Protein AF-A0A428S0C6-F1 (afdb_monomer_lite)

pLDDT: mean 71.19, std 22.24, range [31.48, 96.88]

Sequence (238 aa):
MAQKDDLAMIRAISPEHAHAILIYLCDNSRILKKARAYVPRLAIQAPGAVDARKRKAALPLAICVQCGDCFVEEEDRILLDCCYHSGELEMDWDGDFWADHDENCHGPIDTEENREDYPEGFFWTCCDKPGDTLGCREGKHQADRTKSKKGSFLDDFSYAEKDSSDEEADECHKVVPAAVSRHLAPTKKTSDASSSGKQIFGGASTSVENSPPVHGSTTDAPTKLRVGSSLQKPVILE

Radius of gyration: 34.32 Å; chains: 1; bounding box: 111×91×69 Å

Secondary structure (DSSP, 8-state):
-HHHHHHHHHHTS-HHHHHHHHHHHTTSHHHHHHHHHHHHHHHHHSS-SS-TTS------EEE-TTT--EEETTTTTS---EEE--S-EEE-SSSGGGTT--HHHH--SS-HHHHHH-GGGEEETTTTEETTSPPSEEE-----GGG--TT-GGGS----------------------------------------------------------------------------PPPP--

Organism: NCBI:txid2604345

Structure (mmCIF, N/CA/C/O backbone):
data_AF-A0A428S0C6-F1
#
_entry.id   AF-A0A428S0C6-F1
#
loop_
_atom_site.group_PDB
_atom_site.id
_atom_site.type_symbol
_atom_site.label_atom_id
_atom_site.label_alt_id
_atom_site.label_comp_id
_atom_site.label_asym_id
_atom_site.label_entity_id
_atom_site.label_seq_id
_atom_site.pdbx_PDB_ins_code
_atom_site.Cartn_x
_atom_site.Cartn_y
_atom_site.Cartn_z
_atom_site.occupancy
_atom_site.B_iso_or_equiv
_atom_site.auth_seq_id
_atom_site.auth_comp_id
_atom_site.auth_asym_id
_atom_site.auth_atom_id
_atom_site.pdbx_PDB_model_num
ATOM 1 N N . MET A 1 1 ? -18.293 11.949 -5.727 1.00 55.88 1 MET A N 1
ATOM 2 C CA . MET A 1 1 ? -19.271 11.710 -4.640 1.00 55.88 1 MET A CA 1
ATOM 3 C C . MET A 1 1 ? -19.479 10.215 -4.407 1.00 55.88 1 MET A C 1
ATOM 5 O O . MET A 1 1 ? -19.283 9.809 -3.274 1.00 55.88 1 MET A O 1
ATOM 9 N N . ALA A 1 2 ? -19.672 9.399 -5.456 1.00 63.53 2 ALA A N 1
ATOM 10 C CA . ALA A 1 2 ? -19.837 7.936 -5.365 1.00 63.53 2 ALA A CA 1
ATOM 11 C C . ALA A 1 2 ? -18.851 7.202 -4.423 1.00 63.53 2 ALA A C 1
ATOM 13 O O . ALA A 1 2 ? -19.284 6.537 -3.494 1.00 63.53 2 ALA A O 1
ATOM 14 N N . GLN A 1 3 ? -17.533 7.417 -4.556 1.00 63.78 3 GLN A N 1
ATOM 15 C CA . GLN A 1 3 ? -16.538 6.712 -3.723 1.00 63.78 3 GLN A CA 1
ATOM 16 C C . GLN A 1 3 ? -16.681 6.946 -2.206 1.00 63.78 3 GLN A C 1
ATOM 18 O O . GLN A 1 3 ? -16.304 6.090 -1.407 1.00 63.78 3 GLN A O 1
ATOM 23 N N . LYS A 1 4 ? -17.190 8.112 -1.783 1.00 71.81 4 LYS A N 1
ATOM 24 C CA . LYS A 1 4 ? -17.392 8.411 -0.356 1.00 71.81 4 LYS A CA 1
ATOM 25 C C . LYS A 1 4 ? -18.584 7.630 0.196 1.00 71.81 4 LYS A C 1
ATOM 27 O O . LYS A 1 4 ? -18.524 7.155 1.329 1.00 71.81 4 LYS A O 1
ATOM 32 N N . ASP A 1 5 ? -19.621 7.491 -0.620 1.00 80.62 5 ASP A N 1
ATOM 33 C CA . ASP A 1 5 ? -20.841 6.770 -0.276 1.00 80.62 5 ASP A CA 1
ATOM 34 C C . ASP A 1 5 ? -20.571 5.255 -0.241 1.00 80.62 5 ASP A C 1
ATOM 36 O O . ASP A 1 5 ? -20.991 4.580 0.699 1.00 80.62 5 ASP A O 1
ATOM 40 N N . ASP A 1 6 ? -19.740 4.744 -1.156 1.00 86.88 6 ASP A N 1
ATOM 41 C CA . ASP A 1 6 ? -19.293 3.343 -1.167 1.00 86.88 6 ASP A CA 1
ATOM 42 C C . ASP A 1 6 ? -18.518 2.961 0.105 1.00 86.88 6 ASP A C 1
ATOM 44 O O . ASP A 1 6 ? -18.791 1.939 0.739 1.00 86.88 6 ASP A O 1
ATOM 48 N N . LEU A 1 7 ? -17.581 3.810 0.543 1.00 82.88 7 LEU A N 1
ATOM 49 C CA . LEU A 1 7 ? -16.826 3.578 1.781 1.00 82.88 7 LEU A CA 1
ATOM 50 C C . LEU A 1 7 ? -17.708 3.657 3.031 1.00 82.88 7 LEU A C 1
ATOM 52 O O . LEU A 1 7 ? -17.468 2.932 4.000 1.00 82.88 7 LEU A O 1
ATOM 56 N N . ALA A 1 8 ? -18.721 4.527 3.029 1.00 86.38 8 ALA A N 1
ATOM 57 C CA . ALA A 1 8 ? -19.686 4.604 4.120 1.00 86.38 8 ALA A CA 1
ATOM 58 C C . ALA A 1 8 ? -20.523 3.320 4.212 1.00 86.38 8 ALA A C 1
ATOM 60 O O . ALA A 1 8 ? -20.725 2.814 5.317 1.00 86.38 8 ALA A O 1
ATOM 61 N N . MET A 1 9 ? -20.930 2.756 3.068 1.00 89.69 9 MET A N 1
ATOM 62 C CA . MET A 1 9 ? -21.606 1.458 3.023 1.00 89.69 9 MET A CA 1
ATOM 63 C C . MET A 1 9 ? -20.719 0.349 3.592 1.00 89.69 9 MET A C 1
ATOM 65 O O . MET A 1 9 ? -21.174 -0.374 4.472 1.00 89.69 9 MET A O 1
ATOM 69 N N . ILE A 1 10 ? -19.448 0.259 3.176 1.00 90.00 10 ILE A N 1
ATOM 70 C CA . ILE A 1 10 ? -18.508 -0.765 3.673 1.00 90.00 10 ILE A CA 1
ATOM 71 C C . ILE A 1 10 ? -18.309 -0.666 5.193 1.00 90.00 10 ILE A C 1
ATOM 73 O O . ILE A 1 10 ? -18.310 -1.683 5.883 1.00 90.00 10 ILE A O 1
ATOM 77 N N . ARG A 1 11 ? -18.185 0.551 5.739 1.00 87.31 11 ARG A N 1
ATOM 78 C CA . ARG A 1 11 ? -18.021 0.775 7.189 1.00 87.31 11 ARG A CA 1
ATOM 79 C C . ARG A 1 11 ? -19.246 0.384 8.019 1.00 87.31 11 ARG A C 1
ATOM 81 O O . ARG A 1 11 ? -19.102 0.150 9.214 1.00 87.31 11 ARG A O 1
ATOM 88 N N . ALA A 1 12 ? -20.431 0.341 7.413 1.00 91.62 12 ALA A N 1
ATOM 89 C CA . ALA A 1 12 ? -21.674 -0.028 8.088 1.00 91.62 12 ALA A CA 1
ATOM 90 C C . ALA A 1 12 ? -21.933 -1.548 8.107 1.00 91.62 12 ALA A C 1
ATOM 92 O O . ALA A 1 12 ? -22.884 -2.000 8.746 1.00 91.62 12 ALA A O 1
ATOM 93 N N . ILE A 1 13 ? -21.114 -2.340 7.407 1.00 94.00 13 ILE A N 1
ATOM 94 C CA . ILE A 1 13 ? -21.251 -3.797 7.336 1.00 94.00 13 ILE A CA 1
ATOM 95 C C . ILE A 1 13 ? -20.890 -4.424 8.693 1.00 94.00 13 ILE A C 1
ATOM 97 O O . ILE A 1 13 ? -19.958 -3.989 9.368 1.00 94.00 13 ILE A O 1
ATOM 101 N N . SER A 1 14 ? -21.620 -5.470 9.101 1.00 94.25 14 SER A N 1
ATOM 102 C CA . SER A 1 14 ? -21.294 -6.206 10.328 1.00 94.25 14 SER A CA 1
ATOM 103 C C . SER A 1 14 ? -19.948 -6.942 10.205 1.00 94.25 14 SER A C 1
ATOM 105 O O . SER A 1 14 ? -19.557 -7.321 9.097 1.00 94.25 14 SER A O 1
ATOM 107 N N . PRO A 1 15 ? -19.236 -7.211 11.313 1.00 90.94 15 PRO A N 1
ATOM 108 C CA . PRO A 1 15 ? -17.955 -7.919 11.269 1.00 90.94 15 PRO A CA 1
ATOM 109 C C . PRO A 1 15 ? -18.024 -9.287 10.574 1.00 90.94 15 PRO A C 1
ATOM 111 O O . PRO A 1 15 ? -17.099 -9.661 9.856 1.00 90.94 15 PRO A O 1
ATOM 114 N N . GLU A 1 16 ? -19.128 -10.020 10.734 1.00 94.00 16 GLU A N 1
ATOM 115 C CA . GLU A 1 16 ? -19.337 -11.336 10.118 1.00 94.00 16 GLU A CA 1
ATOM 116 C C . GLU A 1 16 ? -19.441 -11.228 8.595 1.00 94.00 16 GLU A C 1
ATOM 118 O O . GLU A 1 16 ? -18.805 -11.991 7.866 1.00 94.00 16 GLU A O 1
ATOM 123 N N . HIS A 1 17 ? -20.210 -10.251 8.108 1.00 95.94 17 HIS A N 1
ATOM 124 C CA . HIS A 1 17 ? -20.330 -9.979 6.681 1.00 95.94 17 HIS A CA 1
ATOM 125 C C . HIS A 1 17 ? -19.012 -9.449 6.100 1.00 95.94 17 HIS A C 1
ATOM 127 O O . HIS A 1 17 ? -18.607 -9.886 5.026 1.00 95.94 17 HIS A O 1
ATOM 133 N N . ALA A 1 18 ? -18.304 -8.569 6.816 1.00 93.94 18 ALA A N 1
ATOM 134 C CA . ALA A 1 18 ? -16.995 -8.071 6.397 1.00 93.94 18 ALA A CA 1
ATOM 135 C C . ALA A 1 18 ? -15.969 -9.211 6.278 1.00 93.94 18 ALA A C 1
ATOM 137 O O . ALA A 1 18 ? -15.224 -9.271 5.301 1.00 93.94 18 ALA A O 1
ATOM 138 N N . HIS A 1 19 ? -15.974 -10.156 7.222 1.00 93.00 19 HIS A N 1
ATOM 139 C CA . HIS A 1 19 ? -15.123 -11.344 7.180 1.00 93.00 19 HIS A CA 1
ATOM 140 C C . HIS A 1 19 ? -15.470 -12.268 6.003 1.00 93.00 19 HIS A C 1
ATOM 142 O O . HIS A 1 19 ? -14.571 -12.724 5.298 1.00 93.00 19 HIS A O 1
ATOM 148 N N . ALA A 1 20 ? -16.759 -12.508 5.741 1.00 96.12 20 ALA A N 1
ATOM 149 C CA . ALA A 1 20 ? -17.194 -13.302 4.591 1.00 96.12 20 ALA A CA 1
ATOM 150 C C . ALA A 1 20 ? -16.775 -12.665 3.252 1.00 96.12 20 ALA A C 1
ATOM 152 O O . ALA A 1 20 ? -16.259 -13.357 2.374 1.00 96.12 20 ALA A O 1
ATOM 153 N N . ILE A 1 21 ? -16.939 -11.344 3.116 1.00 95.88 21 ILE A N 1
ATOM 154 C CA . ILE A 1 21 ? -16.494 -10.589 1.936 1.00 95.88 21 ILE A CA 1
ATOM 155 C C . ILE A 1 21 ? -14.971 -10.663 1.796 1.00 95.88 21 ILE A C 1
ATOM 157 O O . ILE A 1 21 ? -14.478 -10.904 0.698 1.00 95.88 21 ILE A O 1
ATOM 161 N N . LEU A 1 22 ? -14.216 -10.499 2.888 1.00 94.94 22 LEU A N 1
ATOM 162 C CA . LEU A 1 22 ? -12.756 -10.590 2.858 1.00 94.94 22 LEU A CA 1
ATOM 163 C C . LEU A 1 22 ? -12.279 -11.965 2.377 1.00 94.94 22 LEU A C 1
ATOM 165 O O . LEU A 1 22 ? -11.371 -12.021 1.551 1.00 94.94 22 LEU A O 1
ATOM 169 N N . ILE A 1 23 ? -12.895 -13.053 2.855 1.00 95.88 23 ILE A N 1
ATOM 170 C CA . ILE A 1 23 ? -12.584 -14.414 2.394 1.00 95.88 23 ILE A CA 1
ATOM 171 C C . ILE A 1 23 ? -12.801 -14.524 0.886 1.00 95.88 23 ILE A C 1
ATOM 173 O O . ILE A 1 23 ? -11.900 -14.974 0.187 1.00 95.88 23 ILE A O 1
ATOM 177 N N . TYR A 1 24 ? -13.949 -14.063 0.386 1.00 96.69 24 TYR A N 1
ATOM 178 C CA . TYR A 1 24 ? -14.243 -14.073 -1.047 1.00 96.69 24 TYR A CA 1
ATOM 179 C C . TYR A 1 24 ? -13.221 -13.256 -1.855 1.00 96.69 24 TYR A C 1
ATOM 181 O O . TYR A 1 24 ? -12.713 -13.711 -2.874 1.00 96.69 24 TYR A O 1
ATOM 189 N N . LEU A 1 25 ? -12.858 -12.058 -1.386 1.00 96.06 25 LEU A N 1
ATOM 190 C CA . LEU A 1 25 ? -11.861 -11.220 -2.059 1.00 96.06 25 LEU A CA 1
ATOM 191 C C . LEU A 1 25 ? -10.460 -11.851 -2.057 1.00 96.06 25 LEU A C 1
ATOM 193 O O . LEU A 1 25 ? -9.672 -11.579 -2.960 1.00 96.06 25 LEU A O 1
ATOM 197 N N . CYS A 1 26 ? -10.147 -12.700 -1.077 1.00 96.88 26 CYS A N 1
ATOM 198 C CA . CYS A 1 26 ? -8.878 -13.419 -1.007 1.00 96.88 26 CYS A CA 1
ATOM 199 C C . CYS A 1 26 ? -8.753 -14.563 -2.028 1.00 96.88 26 CYS A C 1
ATOM 201 O O . CYS A 1 26 ? -7.663 -15.118 -2.152 1.00 96.88 26 CYS A O 1
ATOM 203 N N . ASP A 1 27 ? -9.789 -14.868 -2.817 1.00 95.56 27 ASP A N 1
ATOM 204 C CA . ASP A 1 27 ? -9.626 -15.685 -4.030 1.00 95.56 27 ASP A CA 1
ATOM 205 C C . ASP A 1 27 ? -8.705 -14.985 -5.055 1.00 95.56 27 ASP A C 1
ATOM 207 O O . ASP A 1 27 ? -8.080 -15.632 -5.898 1.00 95.56 27 ASP A O 1
ATOM 211 N N . ASN A 1 28 ? -8.554 -13.658 -4.957 1.00 95.38 28 ASN A N 1
ATOM 212 C CA . ASN A 1 28 ? -7.525 -12.906 -5.666 1.00 95.38 28 ASN A CA 1
ATOM 213 C C . ASN A 1 28 ? -6.171 -13.010 -4.936 1.00 95.38 28 ASN A C 1
ATOM 215 O O . ASN A 1 28 ? -6.029 -12.578 -3.788 1.00 95.38 28 ASN A O 1
ATOM 219 N N . SER A 1 29 ? -5.146 -13.511 -5.632 1.00 92.25 29 SER A N 1
ATOM 220 C CA . SER A 1 29 ? -3.801 -13.736 -5.080 1.00 92.25 29 SER A CA 1
ATOM 221 C C . SER A 1 29 ? -3.146 -12.475 -4.507 1.00 92.25 29 SER A C 1
ATOM 223 O O . SER A 1 29 ? -2.468 -12.555 -3.479 1.00 92.25 29 SER A O 1
ATOM 225 N N . ARG A 1 30 ? -3.373 -11.303 -5.114 1.00 89.19 30 ARG A N 1
ATOM 226 C CA . ARG A 1 30 ? -2.822 -10.023 -4.639 1.00 89.19 30 ARG A CA 1
ATOM 227 C C . ARG A 1 30 ? -3.472 -9.605 -3.328 1.00 89.19 30 ARG A C 1
ATOM 229 O O . ARG A 1 30 ? -2.779 -9.225 -2.383 1.00 89.19 30 ARG A O 1
ATOM 236 N N . ILE A 1 31 ? -4.796 -9.725 -3.243 1.00 93.06 31 ILE A N 1
ATOM 237 C CA . ILE A 1 31 ? -5.534 -9.428 -2.009 1.00 93.06 31 ILE A CA 1
ATOM 238 C C . ILE A 1 31 ? -5.124 -10.409 -0.909 1.00 93.06 31 ILE A C 1
ATOM 240 O O . ILE A 1 31 ? -4.860 -9.978 0.212 1.00 93.06 31 ILE A O 1
ATOM 244 N N . LEU A 1 32 ? -4.970 -11.696 -1.231 1.00 94.25 32 LEU A N 1
ATOM 245 C CA . LEU A 1 32 ? -4.490 -12.709 -0.291 1.00 94.25 32 LEU A CA 1
ATOM 246 C C . LEU A 1 32 ? -3.078 -12.405 0.229 1.00 94.25 32 LEU A C 1
ATOM 248 O O . LEU A 1 32 ? -2.849 -12.472 1.438 1.00 94.25 32 LEU A O 1
ATOM 252 N N . LYS A 1 33 ? -2.133 -12.051 -0.656 1.00 92.38 33 LYS A N 1
ATOM 253 C CA . LYS A 1 33 ? -0.756 -11.673 -0.284 1.00 92.38 33 LYS A CA 1
ATOM 254 C C . LYS A 1 33 ? -0.771 -10.484 0.682 1.00 92.38 33 LYS A C 1
ATOM 256 O O . LYS A 1 33 ? -0.146 -10.559 1.742 1.00 92.38 33 LYS A O 1
ATOM 261 N N . LYS A 1 34 ? -1.558 -9.444 0.374 1.00 90.62 34 LYS A N 1
ATOM 262 C CA . LYS A 1 34 ? -1.744 -8.269 1.244 1.00 90.62 34 LYS A CA 1
ATOM 263 C C . LYS A 1 34 ? -2.372 -8.648 2.588 1.00 90.62 34 LYS A C 1
ATOM 265 O O . LYS A 1 34 ? -1.807 -8.336 3.632 1.00 90.62 34 LYS A O 1
ATOM 270 N N . ALA A 1 35 ? -3.493 -9.369 2.589 1.00 92.38 35 ALA A N 1
ATOM 271 C CA . ALA A 1 35 ? -4.176 -9.791 3.811 1.00 92.38 35 ALA A CA 1
ATOM 272 C C . ALA A 1 35 ? -3.254 -10.620 4.719 1.00 92.38 35 ALA A C 1
ATOM 274 O O . ALA A 1 35 ? -3.140 -10.340 5.914 1.00 92.38 35 ALA A O 1
ATOM 275 N N . ARG A 1 36 ? -2.518 -11.583 4.147 1.00 92.75 36 ARG A N 1
ATOM 276 C CA . ARG A 1 36 ? -1.547 -12.413 4.872 1.00 92.75 36 ARG A CA 1
ATOM 277 C C . ARG A 1 36 ? -0.435 -11.586 5.517 1.00 92.75 36 ARG A C 1
ATOM 279 O O . ARG A 1 36 ? -0.033 -11.912 6.631 1.00 92.75 36 ARG A O 1
ATOM 286 N N . ALA A 1 37 ? 0.046 -10.536 4.851 1.00 89.69 37 ALA A N 1
ATOM 287 C CA . ALA A 1 37 ? 1.061 -9.644 5.409 1.00 89.69 37 ALA A CA 1
ATOM 288 C C . ALA A 1 37 ? 0.547 -8.867 6.635 1.00 89.69 37 ALA A C 1
ATOM 290 O O . ALA A 1 37 ? 1.318 -8.596 7.554 1.00 89.69 37 ALA A O 1
ATOM 291 N N . TYR A 1 38 ? -0.752 -8.555 6.692 1.00 89.50 38 TYR A N 1
ATOM 292 C CA . TYR A 1 38 ? -1.359 -7.802 7.794 1.00 89.50 38 TYR A CA 1
ATOM 293 C C . TYR A 1 38 ? -1.703 -8.639 9.031 1.00 89.50 38 TYR A C 1
ATOM 295 O O . TYR A 1 38 ? -1.596 -8.129 10.147 1.00 89.50 38 TYR A O 1
ATOM 303 N N . VAL A 1 39 ? -2.063 -9.918 8.872 1.00 88.38 39 VAL A N 1
ATOM 304 C CA . VAL A 1 39 ? -2.432 -10.809 9.994 1.00 88.38 39 VAL A CA 1
ATOM 305 C C . VAL A 1 39 ? -1.421 -10.793 11.157 1.00 88.38 39 VAL A C 1
ATOM 307 O O . VAL A 1 39 ? -1.840 -10.530 12.287 1.00 88.38 39 VAL A O 1
ATOM 310 N N . PRO A 1 40 ? -0.107 -11.030 10.951 1.00 85.56 40 PRO A N 1
ATOM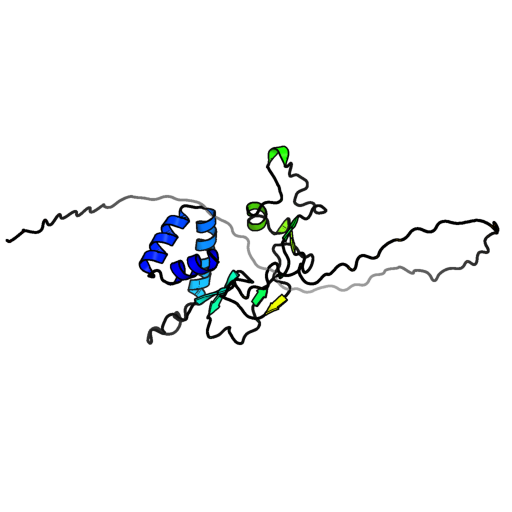 311 C CA . PRO A 1 40 ? 0.847 -11.028 12.061 1.00 85.56 40 PRO A CA 1
ATOM 312 C C . PRO A 1 40 ? 1.043 -9.632 12.666 1.00 85.56 40 PRO A C 1
ATOM 314 O O . PRO A 1 40 ? 1.230 -9.510 13.874 1.00 85.56 40 PRO A O 1
ATOM 317 N N . ARG A 1 41 ? 0.961 -8.572 11.853 1.00 82.56 41 ARG A N 1
ATOM 318 C CA . ARG A 1 41 ? 1.165 -7.181 12.291 1.00 82.56 41 ARG A CA 1
ATOM 319 C C . ARG A 1 41 ? 0.064 -6.738 13.251 1.00 82.56 41 ARG A C 1
ATOM 321 O O . ARG A 1 41 ? 0.351 -6.156 14.292 1.00 82.56 41 ARG A O 1
ATOM 328 N N . LEU A 1 42 ? -1.178 -7.101 12.938 1.00 80.31 42 LEU A N 1
ATOM 329 C CA . LEU A 1 42 ? -2.334 -6.850 13.798 1.00 80.31 42 LEU A CA 1
ATOM 330 C C . LEU A 1 42 ? -2.305 -7.706 15.071 1.00 80.31 42 LEU A C 1
ATOM 332 O O . LEU A 1 42 ? -2.695 -7.232 16.136 1.00 80.31 42 LEU A O 1
ATOM 336 N N . ALA A 1 43 ? -1.812 -8.947 14.992 1.00 75.62 43 ALA A N 1
ATOM 337 C CA . ALA A 1 43 ? -1.696 -9.823 16.159 1.00 75.62 43 ALA A CA 1
ATOM 338 C C . ALA A 1 43 ? -0.695 -9.297 17.205 1.00 75.62 43 ALA A C 1
ATOM 340 O O . ALA A 1 43 ? -0.937 -9.442 18.401 1.00 75.62 43 ALA A O 1
ATOM 341 N N . ILE A 1 44 ? 0.401 -8.666 16.766 1.00 66.56 44 ILE A N 1
ATOM 342 C CA . ILE A 1 44 ? 1.422 -8.080 17.654 1.00 66.56 44 ILE A CA 1
ATOM 343 C C . ILE A 1 44 ? 0.872 -6.873 18.428 1.00 66.56 44 ILE A C 1
ATOM 345 O O . ILE A 1 44 ? 1.228 -6.672 19.586 1.00 66.56 44 ILE A O 1
ATOM 349 N N . GLN A 1 45 ? -0.009 -6.087 17.809 1.00 62.94 45 GLN A N 1
ATOM 350 C CA . GLN A 1 45 ? -0.547 -4.855 18.394 1.00 62.94 45 GLN A CA 1
ATOM 351 C C . GLN A 1 45 ? -1.828 -5.065 19.216 1.00 62.94 45 GLN A C 1
ATOM 353 O O . GLN A 1 45 ? -2.337 -4.127 19.827 1.00 62.94 45 GLN A O 1
ATOM 358 N N . ALA A 1 46 ? -2.356 -6.291 19.276 1.00 58.47 46 ALA A N 1
ATOM 359 C CA . ALA A 1 46 ? -3.483 -6.606 20.140 1.00 58.47 46 ALA A CA 1
ATOM 360 C C . ALA A 1 46 ? -3.041 -6.579 21.624 1.00 58.47 46 ALA A C 1
ATOM 362 O O . ALA A 1 46 ? -2.184 -7.371 22.032 1.00 58.47 46 ALA A O 1
ATOM 363 N N . PRO A 1 47 ? -3.628 -5.723 22.480 1.00 51.62 47 PRO A N 1
ATOM 364 C CA . PRO A 1 47 ? -3.283 -5.676 23.898 1.00 51.62 47 PRO A CA 1
ATOM 365 C C . PRO A 1 47 ? -3.786 -6.943 24.603 1.00 51.62 47 PRO A C 1
ATOM 367 O O . PRO A 1 47 ? -4.955 -7.025 24.984 1.00 51.62 47 PRO A O 1
ATOM 370 N N . GLY A 1 48 ? -2.926 -7.950 24.798 1.00 49.78 48 GLY A N 1
ATOM 371 C CA . GLY A 1 48 ? -3.414 -9.177 25.438 1.00 49.78 48 GLY A CA 1
ATOM 372 C C . GLY A 1 48 ? -2.483 -10.356 25.702 1.00 49.78 48 GLY A C 1
ATOM 373 O O . GLY A 1 48 ? -3.004 -11.382 26.124 1.00 49.78 48 GLY A O 1
ATOM 374 N N . ALA A 1 49 ? -1.162 -10.270 25.525 1.00 46.47 49 ALA A N 1
ATOM 375 C CA . ALA A 1 49 ? -0.293 -11.418 25.833 1.00 46.47 49 ALA A CA 1
ATOM 376 C C . ALA A 1 49 ? 0.280 -11.440 27.268 1.00 46.47 49 ALA A C 1
ATOM 378 O O . ALA A 1 49 ? 0.782 -12.480 27.685 1.00 46.47 49 ALA A O 1
ATOM 379 N N . VAL A 1 50 ? 0.202 -10.343 28.040 1.00 48.84 50 VAL A N 1
ATOM 380 C CA . VAL A 1 50 ? 0.893 -10.256 29.349 1.00 48.84 50 VAL A CA 1
ATOM 381 C C . VAL A 1 50 ? 0.010 -10.326 30.598 1.00 48.84 50 VAL A C 1
ATOM 383 O O . VAL A 1 50 ? 0.554 -10.581 31.659 1.00 48.84 50 VAL A O 1
ATOM 386 N N . ASP A 1 51 ? -1.324 -10.215 30.521 1.00 48.22 51 ASP A N 1
ATOM 387 C CA . ASP A 1 51 ? -2.180 -10.346 31.718 1.00 48.22 51 ASP A CA 1
ATOM 388 C C . ASP A 1 51 ? -3.574 -10.918 31.414 1.00 48.22 51 ASP A C 1
ATOM 390 O O . ASP A 1 51 ? -4.532 -10.213 31.091 1.00 48.22 51 ASP A O 1
ATOM 394 N N . ALA A 1 52 ? -3.720 -12.230 31.603 1.00 47.50 52 ALA A N 1
ATOM 395 C CA . ALA A 1 52 ? -4.932 -13.010 31.331 1.00 47.50 52 ALA A CA 1
ATOM 396 C C . ALA A 1 52 ? -6.127 -12.750 32.286 1.00 47.50 52 ALA A C 1
ATOM 398 O O . ALA A 1 52 ? -7.059 -13.554 32.337 1.00 47.50 52 ALA A O 1
ATOM 399 N N . ARG A 1 53 ? -6.137 -11.665 33.077 1.00 49.47 53 ARG A N 1
ATOM 400 C CA . ARG A 1 53 ? -7.178 -11.420 34.106 1.00 49.47 53 ARG A CA 1
ATOM 401 C C . ARG A 1 53 ? -8.095 -10.230 33.867 1.00 49.47 53 ARG A C 1
ATOM 403 O O . ARG A 1 53 ? -9.063 -10.056 34.604 1.00 49.47 53 ARG A O 1
ATOM 410 N N . LYS A 1 54 ? -7.882 -9.454 32.811 1.00 48.25 54 LYS A N 1
ATOM 411 C CA . LYS A 1 54 ? -8.847 -8.439 32.389 1.00 48.25 54 LYS A CA 1
ATOM 412 C C . LYS A 1 54 ? -8.850 -8.447 30.875 1.00 48.25 54 LYS A C 1
ATOM 414 O O . LYS A 1 54 ? -7.863 -8.049 30.272 1.00 48.25 54 LYS A O 1
ATOM 419 N N . ARG A 1 55 ? -9.933 -8.939 30.264 1.00 52.47 55 ARG A N 1
ATOM 420 C CA . ARG A 1 55 ? -10.176 -8.760 28.828 1.00 52.47 55 ARG A CA 1
ATOM 421 C C . ARG A 1 55 ? -10.233 -7.250 28.589 1.00 52.47 55 ARG A C 1
ATOM 423 O O . ARG A 1 55 ? -11.285 -6.646 28.780 1.00 52.47 55 ARG A O 1
ATOM 430 N N . LYS A 1 56 ? -9.087 -6.621 28.307 1.00 49.22 56 LYS A N 1
ATOM 431 C CA . LYS A 1 56 ? -9.063 -5.277 27.739 1.00 49.22 56 LYS A CA 1
ATOM 432 C C . LYS A 1 56 ? -9.827 -5.408 26.427 1.00 49.22 56 LYS A C 1
ATOM 434 O O . LYS A 1 56 ? -9.621 -6.374 25.693 1.00 49.22 56 LYS A O 1
ATOM 439 N N . ALA A 1 57 ? -10.790 -4.516 26.210 1.00 51.50 57 ALA A N 1
ATOM 440 C CA . ALA A 1 57 ? -11.456 -4.426 24.922 1.00 51.50 57 ALA A CA 1
ATOM 441 C C . ALA A 1 57 ? -10.368 -4.371 23.841 1.00 51.50 57 ALA A C 1
ATOM 443 O O . ALA A 1 57 ? -9.337 -3.732 24.064 1.00 51.50 57 ALA A O 1
ATOM 444 N N . ALA A 1 58 ? -10.563 -5.089 22.733 1.00 60.69 58 ALA A N 1
ATOM 445 C CA . ALA A 1 58 ? -9.672 -4.970 21.589 1.00 60.69 58 ALA A CA 1
ATOM 446 C C . ALA A 1 58 ? -9.560 -3.476 21.263 1.00 60.69 58 ALA A C 1
ATOM 448 O O . ALA A 1 58 ? -10.577 -2.838 20.984 1.00 60.69 58 ALA A O 1
ATOM 449 N N . LEU A 1 59 ? -8.362 -2.906 21.416 1.00 65.31 59 LEU A N 1
ATOM 450 C CA . LEU A 1 59 ? -8.142 -1.509 21.065 1.00 65.31 59 LEU A CA 1
ATOM 451 C C . LEU A 1 59 ? -8.447 -1.342 19.570 1.00 65.31 59 LEU A C 1
ATOM 453 O O . LEU A 1 59 ? -8.234 -2.291 18.805 1.00 65.31 59 LEU A O 1
ATOM 457 N N . PRO A 1 60 ? -8.975 -0.181 19.150 1.00 72.38 60 PRO A N 1
ATOM 458 C CA . PRO A 1 60 ? -9.270 0.079 17.749 1.00 72.38 60 PRO A CA 1
ATOM 459 C C . PRO A 1 60 ? -7.961 0.117 16.948 1.00 72.38 60 PRO A C 1
ATOM 461 O O . PRO A 1 60 ? -7.284 1.142 16.868 1.00 72.38 60 PRO A O 1
ATOM 464 N N . LEU A 1 61 ? -7.596 -1.039 16.393 1.00 84.81 61 LEU A N 1
ATOM 465 C CA . LEU A 1 61 ? -6.484 -1.203 15.467 1.00 84.81 61 LEU A CA 1
ATOM 466 C C . LEU A 1 61 ? -6.895 -0.673 14.095 1.00 84.81 61 LEU A C 1
ATOM 468 O O . LEU A 1 61 ? -7.948 -1.043 13.568 1.00 84.81 61 LEU A O 1
ATOM 472 N N . ALA A 1 62 ? -6.046 0.159 13.507 1.00 87.88 62 ALA A N 1
ATOM 473 C CA . ALA A 1 62 ? -6.227 0.719 12.178 1.00 87.88 62 ALA A CA 1
ATOM 474 C C . ALA A 1 62 ? -4.976 0.497 11.321 1.00 87.88 62 ALA A C 1
ATOM 476 O O . ALA A 1 62 ? -3.886 0.252 11.830 1.00 87.88 62 ALA A O 1
ATOM 477 N N . ILE A 1 63 ? -5.132 0.583 9.999 1.00 90.69 63 ILE A N 1
ATOM 478 C CA . ILE A 1 63 ? -4.017 0.569 9.045 1.00 90.69 63 ILE A CA 1
ATOM 479 C C . ILE A 1 63 ? -3.809 2.000 8.555 1.00 90.69 63 ILE A C 1
ATOM 481 O O . ILE A 1 63 ? -4.751 2.661 8.113 1.00 90.69 63 ILE A O 1
ATOM 485 N N . CYS A 1 64 ? -2.577 2.490 8.645 1.00 91.88 64 CYS A N 1
ATOM 486 C CA . CYS A 1 64 ? -2.211 3.828 8.217 1.00 91.88 64 CYS A CA 1
ATOM 487 C C . CYS A 1 64 ? -2.227 3.928 6.689 1.00 91.88 64 CYS A C 1
ATOM 489 O O . CYS A 1 64 ? -1.520 3.198 6.003 1.00 91.88 64 CYS A O 1
ATOM 491 N N . VAL A 1 65 ? -2.973 4.884 6.141 1.00 92.12 65 VAL A N 1
ATOM 492 C CA . VAL A 1 65 ? -3.080 5.119 4.690 1.00 92.12 65 VAL A CA 1
ATOM 493 C C . VAL A 1 65 ? -1.823 5.745 4.075 1.00 92.12 65 VAL A C 1
ATOM 495 O O . VAL A 1 65 ? -1.735 5.845 2.855 1.00 92.12 65 VAL A O 1
ATOM 498 N N . GLN A 1 66 ? -0.877 6.201 4.904 1.00 92.12 66 GLN A N 1
ATOM 499 C CA . GLN A 1 66 ? 0.368 6.834 4.457 1.00 92.12 66 GLN A CA 1
ATOM 500 C C . GLN A 1 66 ? 1.502 5.808 4.343 1.00 92.12 66 GLN A C 1
ATOM 502 O O . GLN A 1 66 ? 2.033 5.608 3.253 1.00 92.12 66 GLN A O 1
ATOM 507 N N . CYS A 1 67 ? 1.841 5.134 5.448 1.00 91.19 67 CYS A N 1
ATOM 508 C CA . CYS A 1 67 ? 2.928 4.149 5.493 1.00 91.19 67 CYS A CA 1
ATOM 509 C C . CYS A 1 67 ? 2.468 2.697 5.295 1.00 91.19 67 CYS A C 1
ATOM 511 O O . CYS A 1 67 ? 3.286 1.831 5.019 1.00 91.19 67 CYS A O 1
ATOM 513 N N . GLY A 1 68 ? 1.168 2.407 5.417 1.00 90.00 68 GLY A N 1
ATOM 514 C CA . GLY A 1 68 ? 0.648 1.043 5.324 1.00 90.00 68 GLY A CA 1
ATOM 515 C C . GLY A 1 68 ? 0.832 0.211 6.594 1.00 90.00 68 GLY A C 1
ATOM 516 O O . GLY A 1 68 ? 0.494 -0.969 6.575 1.00 90.00 68 GLY A O 1
ATOM 517 N N . ASP A 1 69 ? 1.330 0.786 7.689 1.00 89.62 69 ASP A N 1
ATOM 518 C CA . ASP A 1 69 ? 1.545 0.072 8.951 1.00 89.62 69 ASP A CA 1
ATOM 519 C C . ASP A 1 69 ? 0.285 0.028 9.814 1.00 89.62 69 ASP A C 1
ATOM 521 O O . ASP A 1 69 ? -0.577 0.903 9.734 1.00 89.62 69 ASP A O 1
ATOM 525 N N . CYS A 1 70 ? 0.169 -1.010 10.641 1.00 89.19 70 CYS A N 1
ATOM 526 C CA . CYS A 1 70 ? -0.882 -1.090 11.652 1.00 89.19 70 CYS A CA 1
ATOM 527 C C . CYS A 1 70 ? -0.543 -0.158 12.818 1.00 89.19 70 CYS A C 1
ATOM 529 O O . CYS A 1 70 ? 0.635 0.019 13.124 1.00 89.19 70 CYS A O 1
ATOM 531 N N . PHE A 1 71 ? -1.551 0.427 13.454 1.00 88.12 71 PHE A N 1
ATOM 532 C CA . PHE A 1 71 ? -1.380 1.316 14.598 1.00 88.12 71 PHE A CA 1
ATOM 533 C C . PHE A 1 71 ? -2.643 1.310 15.472 1.00 88.12 71 PHE A C 1
ATOM 535 O O . PHE A 1 71 ? -3.725 0.917 15.016 1.00 88.12 71 PHE A O 1
ATOM 542 N N . VAL A 1 72 ? -2.522 1.734 16.728 1.00 85.06 72 VAL A N 1
ATOM 543 C CA . VAL A 1 72 ? -3.652 1.859 17.656 1.00 85.06 72 VAL A CA 1
ATOM 544 C C . VAL A 1 72 ? -4.129 3.305 17.650 1.00 85.06 72 VAL A C 1
ATOM 546 O O . VAL A 1 72 ? -3.405 4.217 18.048 1.00 85.06 72 VAL A O 1
ATOM 549 N N . GLU A 1 73 ? -5.382 3.535 17.245 1.00 80.31 73 GLU A N 1
ATOM 550 C CA . GLU A 1 73 ? -5.878 4.901 17.043 1.00 80.31 73 GLU A CA 1
ATOM 551 C C . GLU A 1 73 ? -5.794 5.796 18.283 1.00 80.31 73 GLU A C 1
ATOM 553 O O . GLU A 1 73 ? -5.708 7.009 18.134 1.00 80.31 73 GLU A O 1
ATOM 558 N N . GLU A 1 74 ? -5.886 5.252 19.493 1.00 74.88 74 GLU A N 1
ATOM 559 C CA . GLU A 1 74 ? -5.888 6.061 20.717 1.00 74.88 74 GLU A CA 1
ATOM 560 C C . GLU A 1 74 ? -4.477 6.425 21.195 1.00 74.88 74 GLU A C 1
ATOM 562 O O . GLU A 1 74 ? -4.265 7.554 21.639 1.00 74.88 74 GLU A O 1
ATOM 567 N N . GLU A 1 75 ? -3.518 5.504 21.074 1.00 70.75 75 GLU A N 1
ATOM 568 C CA . GLU A 1 75 ? -2.146 5.668 21.575 1.00 70.75 75 GLU A CA 1
ATOM 569 C C . GLU A 1 75 ? -1.298 6.507 20.601 1.00 70.75 75 GLU A C 1
ATOM 571 O O . GLU A 1 75 ? -0.611 7.447 21.013 1.00 70.75 75 GLU A O 1
ATOM 576 N N . ASP A 1 76 ? -1.461 6.284 19.295 1.00 69.69 76 ASP A N 1
ATOM 577 C CA . ASP A 1 76 ? -0.574 6.861 18.272 1.00 69.69 76 ASP A CA 1
ATOM 578 C C . ASP A 1 76 ? -1.047 8.235 17.759 1.00 69.69 76 ASP A C 1
ATOM 580 O O . ASP A 1 76 ? -0.418 8.866 16.910 1.00 69.69 76 ASP A O 1
ATOM 584 N N . ARG A 1 77 ? -2.137 8.787 18.314 1.00 67.00 77 ARG A N 1
ATOM 585 C CA . ARG A 1 77 ? -2.605 10.161 18.007 1.00 67.00 77 ARG A CA 1
ATOM 586 C C . ARG A 1 77 ? -1.590 11.243 18.375 1.00 67.00 77 ARG A C 1
ATOM 588 O O . ARG A 1 77 ? -1.680 12.378 17.880 1.00 67.00 77 ARG A O 1
ATOM 595 N N . ILE A 1 78 ? -0.679 10.932 19.291 1.00 67.00 78 ILE A N 1
ATOM 596 C CA . ILE A 1 78 ? 0.281 11.882 19.857 1.00 67.00 78 ILE A CA 1
ATOM 597 C C . ILE A 1 78 ? 1.675 11.678 19.251 1.00 67.00 78 ILE A C 1
ATOM 599 O O . ILE A 1 78 ? 2.409 12.658 19.118 1.00 67.00 78 ILE A O 1
ATOM 603 N N . LEU A 1 79 ? 2.009 10.455 18.836 1.00 79.00 79 LEU A N 1
ATOM 604 C CA . LEU A 1 79 ? 3.324 10.097 18.315 1.00 79.00 79 LEU A CA 1
ATOM 605 C C . LEU A 1 79 ? 3.507 10.556 16.856 1.00 79.00 79 LEU A C 1
ATOM 607 O O . LEU A 1 79 ? 2.552 10.689 16.091 1.00 79.00 79 LEU A O 1
ATOM 611 N N . LEU A 1 80 ? 4.754 10.883 16.509 1.00 84.00 80 LEU A N 1
ATOM 612 C CA . LEU A 1 80 ? 5.200 11.247 15.158 1.00 84.00 80 LEU A CA 1
ATOM 613 C C . LEU A 1 80 ? 6.065 10.122 14.568 1.00 84.00 80 LEU A C 1
ATOM 615 O O . LEU A 1 80 ? 7.127 10.367 14.011 1.00 84.00 80 LEU A O 1
ATOM 619 N N . ASP A 1 81 ? 5.638 8.883 14.765 1.00 88.56 81 ASP A N 1
ATOM 620 C CA . ASP A 1 81 ? 6.352 7.653 14.415 1.00 88.56 81 ASP A CA 1
ATOM 621 C C . ASP A 1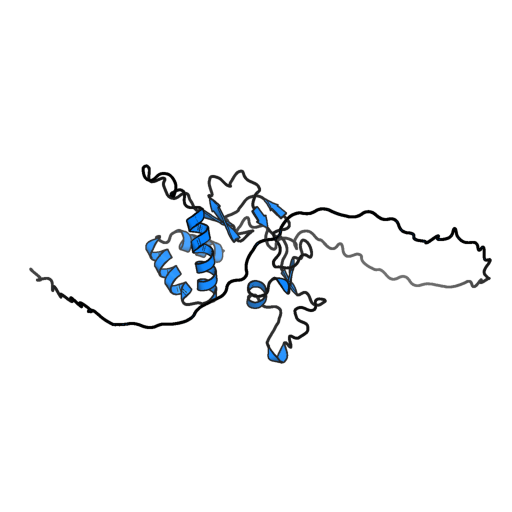 81 ? 6.015 7.115 13.014 1.00 88.56 81 ASP A C 1
ATOM 623 O O . ASP A 1 81 ? 6.651 6.176 12.537 1.00 88.56 81 ASP A O 1
ATOM 627 N N . CYS A 1 82 ? 5.063 7.733 12.308 1.00 92.31 82 CYS A N 1
ATOM 628 C CA . CYS A 1 82 ? 4.745 7.357 10.937 1.00 92.31 82 CYS A CA 1
ATOM 629 C C . CYS A 1 82 ? 5.796 7.916 9.970 1.00 92.31 82 CYS A C 1
ATOM 631 O O . CYS A 1 82 ? 5.797 9.115 9.681 1.00 92.31 82 CYS A O 1
ATOM 633 N N . CYS A 1 83 ? 6.603 7.034 9.381 1.00 94.06 83 CYS A N 1
ATOM 634 C CA . CYS A 1 83 ? 7.506 7.359 8.276 1.00 94.06 83 CYS A CA 1
ATOM 635 C C . CYS A 1 83 ? 6.847 7.033 6.929 1.00 94.06 83 CYS A C 1
ATOM 637 O O . CYS A 1 83 ? 6.506 5.881 6.664 1.00 94.06 83 CYS A O 1
ATOM 639 N N . TYR A 1 84 ? 6.660 8.026 6.059 1.00 94.50 84 TYR A N 1
ATOM 640 C CA . TYR A 1 84 ? 6.007 7.851 4.755 1.00 94.50 84 TYR A CA 1
ATOM 641 C C . TYR A 1 84 ? 6.683 8.662 3.644 1.00 94.50 84 TYR A C 1
ATOM 643 O O . TYR A 1 84 ? 7.389 9.638 3.896 1.00 94.50 84 TYR A O 1
ATOM 651 N N . HIS A 1 85 ? 6.437 8.259 2.399 1.00 94.50 85 HIS A N 1
ATOM 652 C CA . HIS A 1 85 ? 6.800 9.016 1.202 1.00 94.50 85 HIS A CA 1
ATOM 653 C C . HIS A 1 85 ? 5.579 9.794 0.703 1.00 94.50 85 HIS A C 1
ATOM 655 O O . HIS A 1 85 ? 4.476 9.250 0.632 1.00 94.50 85 HIS A O 1
ATOM 661 N N . SER A 1 86 ? 5.751 11.086 0.405 1.00 93.88 86 SER A N 1
ATOM 662 C CA . SER A 1 86 ? 4.679 11.923 -0.167 1.00 93.88 86 SER A CA 1
ATOM 663 C C . SER A 1 86 ? 4.656 11.900 -1.691 1.00 93.88 86 SER A C 1
ATOM 665 O O . SER A 1 86 ? 3.660 12.309 -2.281 1.00 93.88 86 SER A O 1
ATOM 667 N N . GLY A 1 87 ? 5.774 11.511 -2.302 1.00 93.56 87 GLY A N 1
ATOM 668 C CA . GLY A 1 87 ? 5.923 11.405 -3.743 1.00 93.56 87 GLY A CA 1
ATOM 669 C C . GLY A 1 87 ? 5.270 10.146 -4.289 1.00 93.56 87 GLY A C 1
ATOM 670 O O . GLY A 1 87 ? 4.662 9.356 -3.559 1.00 93.56 87 GLY A O 1
ATOM 671 N N . GLU A 1 88 ? 5.427 9.982 -5.587 1.00 92.44 88 GLU A N 1
ATOM 672 C CA . GLU A 1 88 ? 5.039 8.788 -6.322 1.00 92.44 88 GLU A CA 1
ATOM 673 C C . GLU A 1 88 ? 6.288 7.946 -6.570 1.00 92.44 88 GLU A C 1
ATOM 675 O O . GLU A 1 88 ? 7.412 8.436 -6.442 1.00 92.44 88 GLU A O 1
ATOM 680 N N . LEU A 1 89 ? 6.094 6.662 -6.854 1.00 92.94 89 LEU A N 1
ATOM 681 C CA . LEU A 1 89 ? 7.183 5.872 -7.406 1.00 92.94 89 LEU A CA 1
ATOM 682 C C . LEU A 1 89 ? 7.357 6.298 -8.871 1.00 92.94 89 LEU A C 1
ATOM 684 O O . LEU A 1 89 ? 6.369 6.548 -9.560 1.00 92.94 89 LEU A O 1
ATOM 688 N N . GLU A 1 90 ? 8.575 6.322 -9.372 1.00 94.19 90 GLU A N 1
ATOM 689 C CA . GLU A 1 90 ? 8.899 6.483 -10.790 1.00 94.19 90 GLU A CA 1
ATOM 690 C C . GLU A 1 90 ? 9.926 5.428 -11.187 1.00 94.19 90 GLU A C 1
ATOM 692 O O . GLU A 1 90 ? 10.673 4.931 -10.344 1.00 94.19 90 GLU A O 1
ATOM 697 N N . MET A 1 91 ? 9.898 5.010 -12.452 1.00 93.94 91 MET A N 1
ATOM 698 C CA . MET A 1 91 ? 10.807 3.978 -12.944 1.00 93.94 91 MET A CA 1
ATOM 699 C C . MET A 1 91 ? 12.228 4.524 -13.035 1.00 93.94 91 MET A C 1
ATOM 701 O O . MET A 1 91 ? 12.441 5.595 -13.603 1.00 93.94 91 MET A O 1
ATOM 705 N N . ASP A 1 92 ? 13.191 3.753 -12.535 1.00 90.88 92 ASP A N 1
ATOM 706 C CA . ASP A 1 92 ? 14.607 4.045 -12.725 1.00 90.88 92 ASP A CA 1
ATOM 707 C C . ASP A 1 92 ? 15.064 3.607 -14.127 1.00 90.88 92 ASP A C 1
ATOM 709 O O . ASP A 1 92 ? 15.481 2.468 -14.332 1.00 90.88 92 ASP A O 1
ATOM 713 N N . TRP A 1 93 ? 14.934 4.509 -15.107 1.00 86.81 93 TRP A N 1
ATOM 714 C CA . TRP A 1 93 ? 15.375 4.279 -16.492 1.00 86.81 93 TRP A CA 1
ATOM 715 C C . TRP A 1 93 ? 16.897 4.254 -16.650 1.00 86.81 93 TRP A C 1
ATOM 717 O O . TRP A 1 93 ? 17.401 3.697 -17.624 1.00 86.81 93 TRP A O 1
ATOM 727 N N . ASP A 1 94 ? 17.614 4.882 -15.719 1.00 86.88 94 ASP A N 1
ATOM 728 C CA . ASP A 1 94 ? 19.073 4.988 -15.747 1.00 86.88 94 ASP A CA 1
ATOM 729 C C . ASP A 1 94 ? 19.746 3.836 -14.976 1.00 86.88 94 ASP A C 1
ATOM 731 O O . ASP A 1 94 ? 20.953 3.605 -15.114 1.00 86.88 94 ASP A O 1
ATOM 735 N N . GLY A 1 95 ? 18.975 3.115 -14.160 1.00 86.25 95 GLY A N 1
ATOM 736 C CA . GLY A 1 95 ? 19.413 1.976 -13.366 1.00 86.25 95 GLY A CA 1
ATOM 737 C C . GLY A 1 95 ? 19.535 0.670 -14.152 1.00 86.25 95 GLY A C 1
ATOM 738 O O . GLY A 1 95 ? 18.873 0.428 -15.157 1.00 86.25 95 GLY A O 1
ATOM 739 N N . ASP A 1 96 ? 20.367 -0.234 -13.634 1.00 92.56 96 ASP A N 1
ATOM 740 C CA . ASP A 1 96 ? 20.631 -1.547 -14.245 1.00 92.56 96 ASP A CA 1
ATOM 741 C C . ASP A 1 96 ? 19.536 -2.587 -13.933 1.00 92.56 96 ASP A C 1
ATOM 743 O O . ASP A 1 96 ? 19.516 -3.672 -14.504 1.00 92.56 96 ASP A O 1
ATOM 747 N N . PHE A 1 97 ? 18.603 -2.272 -13.024 1.00 94.31 97 PHE A N 1
ATOM 748 C CA . PHE A 1 97 ? 17.592 -3.224 -12.550 1.00 94.31 97 PHE A CA 1
ATOM 749 C C . PHE A 1 97 ? 16.706 -3.760 -13.688 1.00 94.31 97 PHE A C 1
ATOM 751 O O . PHE A 1 97 ? 16.386 -4.947 -13.714 1.00 94.31 97 PHE A O 1
ATOM 758 N N . TRP A 1 98 ? 16.349 -2.897 -14.645 1.00 94.44 98 TRP A N 1
ATOM 759 C CA . TRP A 1 98 ? 15.499 -3.241 -15.789 1.00 94.44 98 TRP A CA 1
ATOM 760 C C . TRP A 1 98 ? 16.273 -3.451 -17.099 1.00 94.44 98 TRP A C 1
ATOM 762 O O . TRP A 1 98 ? 15.645 -3.620 -18.142 1.00 94.44 98 TRP A O 1
ATOM 772 N N . ALA A 1 99 ? 17.611 -3.464 -17.085 1.00 92.81 99 ALA A N 1
ATOM 773 C CA . ALA A 1 99 ? 18.424 -3.495 -18.309 1.00 92.81 99 ALA A CA 1
ATOM 774 C C . ALA A 1 99 ? 18.169 -4.733 -19.196 1.00 92.81 99 ALA A C 1
ATOM 776 O O . ALA A 1 99 ? 18.231 -4.642 -20.422 1.00 92.81 99 ALA A O 1
ATOM 777 N N . ASP A 1 100 ? 17.831 -5.871 -18.582 1.00 92.06 100 ASP A N 1
ATOM 778 C CA . ASP A 1 100 ? 17.501 -7.123 -19.277 1.00 92.06 100 ASP A CA 1
ATOM 779 C C . ASP A 1 100 ? 15.998 -7.261 -19.617 1.00 92.06 100 ASP A C 1
ATOM 781 O O . ASP A 1 100 ? 15.570 -8.270 -20.192 1.00 92.06 100 ASP A O 1
ATOM 785 N N . HIS A 1 101 ? 15.162 -6.278 -19.258 1.00 92.50 101 HIS A N 1
ATOM 786 C CA . HIS A 1 101 ? 13.717 -6.344 -19.469 1.00 92.50 101 HIS A CA 1
ATOM 787 C C . HIS A 1 101 ? 13.318 -5.788 -20.839 1.00 92.50 101 HIS A C 1
ATOM 789 O O . HIS A 1 101 ? 13.298 -4.584 -21.069 1.00 92.50 101 HIS A O 1
ATOM 795 N N . ASP A 1 102 ? 12.925 -6.677 -21.750 1.00 92.81 102 ASP A N 1
ATOM 796 C CA . ASP A 1 102 ? 12.307 -6.298 -23.024 1.00 92.81 102 ASP A CA 1
ATOM 797 C C . ASP A 1 102 ? 10.778 -6.223 -22.893 1.00 92.81 102 ASP A C 1
ATOM 799 O O . ASP A 1 102 ? 10.112 -7.252 -22.748 1.00 92.81 102 ASP A O 1
ATOM 803 N N . GLU A 1 103 ? 10.199 -5.023 -23.005 1.00 93.25 103 GLU A N 1
ATOM 804 C CA . GLU A 1 103 ? 8.746 -4.822 -22.909 1.00 93.25 103 GLU A CA 1
ATOM 805 C C . GLU A 1 103 ? 7.945 -5.541 -24.003 1.00 93.25 103 GLU A C 1
ATOM 807 O O . GLU A 1 103 ? 6.786 -5.906 -23.786 1.00 93.25 103 GLU A O 1
ATOM 812 N N . ASN A 1 104 ? 8.547 -5.806 -25.167 1.00 94.50 104 ASN A N 1
ATOM 813 C CA . ASN A 1 104 ? 7.881 -6.539 -26.242 1.00 94.50 104 ASN A CA 1
ATOM 814 C C . ASN A 1 104 ? 7.766 -8.044 -25.933 1.00 94.50 104 ASN A C 1
ATOM 816 O O . ASN A 1 104 ? 6.893 -8.725 -26.475 1.00 94.50 104 ASN A O 1
ATOM 820 N N . CYS A 1 105 ? 8.625 -8.562 -25.051 1.00 94.94 105 CYS A N 1
ATOM 821 C CA . CYS A 1 105 ? 8.611 -9.958 -24.616 1.00 94.94 105 CYS A CA 1
ATOM 822 C C . CYS A 1 105 ? 7.935 -10.144 -23.251 1.00 94.94 105 CYS A C 1
ATOM 824 O O . CYS A 1 105 ? 7.209 -11.119 -23.050 1.00 94.94 105 CYS A O 1
ATOM 826 N N . HIS A 1 106 ? 8.171 -9.226 -22.316 1.00 90.12 106 HIS A N 1
ATOM 827 C CA . HIS A 1 106 ? 7.788 -9.353 -20.909 1.00 90.12 106 HIS A CA 1
ATOM 828 C C . HIS A 1 106 ? 6.633 -8.426 -20.502 1.00 90.12 106 HIS A C 1
ATOM 830 O O . HIS A 1 106 ? 6.130 -8.532 -19.385 1.00 90.12 106 HIS A O 1
ATOM 836 N N . GLY A 1 107 ? 6.173 -7.558 -21.407 1.00 93.38 107 GLY A N 1
ATOM 837 C CA . GLY A 1 107 ? 5.153 -6.553 -21.121 1.00 93.38 107 GLY A CA 1
ATOM 838 C C . GLY A 1 107 ? 5.725 -5.285 -20.474 1.00 93.38 107 GLY A C 1
ATOM 839 O O . GLY A 1 107 ? 6.925 -5.210 -20.211 1.00 93.38 107 GLY A O 1
ATOM 840 N N . PRO A 1 108 ? 4.876 -4.274 -20.226 1.00 95.00 108 PRO A N 1
ATOM 841 C CA . PRO A 1 108 ? 5.318 -2.973 -19.733 1.00 95.00 108 PRO A CA 1
ATOM 842 C C . PRO A 1 108 ? 6.003 -3.072 -18.365 1.00 95.00 108 PRO A C 1
ATOM 844 O O . PRO A 1 108 ? 5.537 -3.800 -17.483 1.00 95.00 108 PRO A O 1
ATOM 847 N N . ILE A 1 109 ? 7.082 -2.312 -18.174 1.00 93.75 109 ILE A N 1
ATOM 848 C CA . ILE A 1 109 ? 7.793 -2.235 -16.890 1.00 93.75 109 ILE A CA 1
ATOM 849 C C . ILE A 1 109 ? 6.986 -1.396 -15.896 1.00 93.75 109 ILE A C 1
ATOM 851 O O . ILE A 1 109 ? 6.818 -1.796 -14.742 1.00 93.75 109 ILE A O 1
ATOM 855 N N . ASP A 1 110 ? 6.441 -0.259 -16.341 1.00 93.75 110 ASP A N 1
ATOM 856 C CA . ASP A 1 110 ? 5.664 0.636 -15.481 1.00 93.75 110 ASP A CA 1
ATOM 857 C C . ASP A 1 110 ? 4.243 0.102 -15.254 1.00 93.75 110 ASP A C 1
ATOM 859 O O . ASP A 1 110 ? 3.273 0.493 -15.909 1.00 93.75 110 ASP A O 1
ATOM 863 N N . THR A 1 111 ? 4.118 -0.829 -14.313 1.00 92.69 111 THR A N 1
ATOM 864 C CA . THR A 1 111 ? 2.831 -1.355 -13.863 1.00 92.69 111 THR A CA 1
ATOM 865 C C . THR A 1 111 ? 2.728 -1.306 -12.348 1.00 92.69 111 THR A C 1
ATOM 867 O O . THR A 1 111 ? 3.717 -1.432 -11.629 1.00 92.69 111 THR A O 1
ATOM 870 N N . GLU A 1 112 ? 1.501 -1.186 -11.836 1.00 90.50 112 GLU A N 1
ATOM 871 C CA . GLU A 1 112 ? 1.239 -1.270 -10.392 1.00 90.50 112 GLU A CA 1
ATOM 872 C C . GLU A 1 112 ? 1.703 -2.610 -9.798 1.00 90.50 112 GLU A C 1
ATOM 874 O O . GLU A 1 112 ? 2.050 -2.685 -8.627 1.00 90.50 112 GLU A O 1
ATOM 879 N N . GLU A 1 113 ? 1.701 -3.680 -10.597 1.00 89.94 113 GLU A N 1
ATOM 880 C CA . GLU A 1 113 ? 2.196 -4.991 -10.174 1.00 89.94 113 GLU A CA 1
ATOM 881 C C . GLU A 1 113 ? 3.711 -4.965 -9.966 1.00 89.94 113 GLU A C 1
ATOM 883 O O . GLU A 1 113 ? 4.178 -5.297 -8.878 1.00 89.94 113 GLU A O 1
ATOM 888 N N . ASN A 1 114 ? 4.466 -4.455 -10.940 1.00 93.25 114 ASN A N 1
ATOM 889 C CA . ASN A 1 114 ? 5.917 -4.345 -10.818 1.00 93.25 114 ASN A CA 1
ATOM 890 C C . ASN A 1 114 ? 6.332 -3.383 -9.698 1.00 93.25 114 ASN A C 1
ATOM 892 O O . ASN A 1 114 ? 7.281 -3.669 -8.978 1.00 93.25 114 ASN A O 1
ATOM 896 N N . ARG A 1 115 ? 5.595 -2.286 -9.485 1.00 93.25 115 ARG A N 1
ATOM 897 C CA . ARG A 1 115 ? 5.839 -1.344 -8.374 1.00 93.25 115 ARG A CA 1
ATOM 898 C C . ARG A 1 115 ? 5.656 -1.982 -6.994 1.00 93.25 115 ARG A C 1
ATOM 900 O O . ARG A 1 115 ? 6.308 -1.568 -6.039 1.00 93.25 115 ARG A O 1
ATOM 907 N N . GLU A 1 116 ? 4.754 -2.957 -6.871 1.00 90.62 116 GLU A N 1
ATOM 908 C CA . GLU A 1 116 ? 4.519 -3.698 -5.625 1.00 90.62 116 GLU A CA 1
ATOM 909 C C . GLU A 1 116 ? 5.509 -4.852 -5.424 1.00 90.62 116 GLU A C 1
ATOM 911 O O . GLU A 1 116 ? 5.907 -5.116 -4.287 1.00 90.62 116 GLU A O 1
ATOM 916 N N . ASP A 1 117 ? 5.866 -5.558 -6.498 1.00 92.06 117 ASP A N 1
ATOM 917 C CA . ASP A 1 117 ? 6.684 -6.773 -6.431 1.00 92.06 117 ASP A CA 1
ATOM 918 C C . ASP A 1 117 ? 8.192 -6.509 -6.542 1.00 92.06 117 ASP A C 1
ATOM 920 O O . ASP A 1 117 ? 8.967 -7.275 -5.966 1.00 92.06 117 ASP A O 1
ATOM 924 N N . TYR A 1 118 ? 8.587 -5.420 -7.206 1.00 94.25 118 TYR A N 1
ATOM 925 C CA . TYR A 1 118 ? 9.975 -5.009 -7.447 1.00 94.25 118 TYR A CA 1
ATOM 926 C C . TYR A 1 118 ? 10.198 -3.523 -7.116 1.00 94.25 118 TYR A C 1
ATOM 928 O O . TYR A 1 118 ? 10.626 -2.751 -7.981 1.00 94.25 118 TYR A O 1
ATOM 936 N N . PRO A 1 119 ? 9.877 -3.070 -5.889 1.00 94.31 119 PRO A N 1
ATOM 937 C CA . PRO A 1 119 ? 9.972 -1.658 -5.519 1.00 94.31 119 PRO A CA 1
ATOM 938 C C . PRO A 1 119 ? 11.390 -1.078 -5.672 1.00 94.31 119 PRO A C 1
ATOM 940 O O . PRO A 1 119 ? 11.531 0.116 -5.912 1.00 94.31 119 PRO A O 1
ATOM 943 N N . GLU A 1 120 ? 12.438 -1.892 -5.577 1.00 94.75 1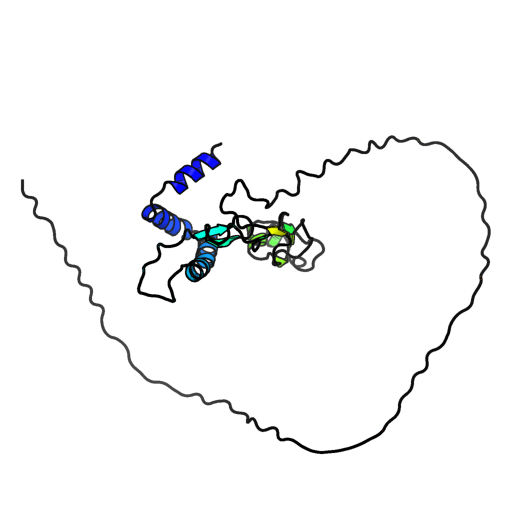20 GLU A N 1
ATOM 944 C CA . GLU A 1 120 ? 13.836 -1.497 -5.782 1.00 94.75 120 GLU A CA 1
ATOM 945 C C . GLU A 1 120 ? 14.164 -1.059 -7.223 1.00 94.75 120 GLU A C 1
ATOM 947 O O . GLU A 1 120 ? 15.139 -0.340 -7.424 1.00 94.75 120 GLU A O 1
ATOM 952 N N . GLY A 1 121 ? 13.342 -1.441 -8.209 1.00 94.94 121 GLY A N 1
ATOM 953 C CA . GLY A 1 121 ? 13.443 -0.982 -9.601 1.00 94.94 121 GLY A CA 1
ATOM 954 C C . GLY A 1 121 ? 12.818 0.397 -9.850 1.00 94.94 121 GLY A C 1
ATOM 955 O O . GLY A 1 121 ? 12.705 0.839 -10.994 1.00 94.94 121 GLY A O 1
ATOM 956 N N . PHE A 1 122 ? 12.357 1.060 -8.792 1.00 96.06 122 PHE A N 1
ATOM 957 C CA . PHE A 1 122 ? 11.709 2.365 -8.832 1.00 96.06 122 PHE A CA 1
ATOM 958 C C . PHE A 1 122 ? 12.341 3.293 -7.791 1.00 96.06 122 PHE A C 1
ATOM 960 O O . PHE A 1 122 ? 12.945 2.836 -6.819 1.00 96.06 122 PHE A O 1
ATOM 967 N N . PHE A 1 123 ? 12.150 4.601 -7.940 1.00 95.94 123 PHE A N 1
ATOM 968 C CA . PHE A 1 123 ? 12.541 5.602 -6.948 1.00 95.94 123 PHE A CA 1
ATOM 969 C C . PHE A 1 123 ? 11.357 6.473 -6.528 1.00 95.94 123 PHE A C 1
ATOM 971 O O . PHE A 1 123 ? 10.394 6.657 -7.265 1.00 95.94 123 PHE A O 1
ATOM 978 N N . TRP A 1 124 ? 11.416 7.018 -5.317 1.00 95.44 124 TRP A N 1
ATOM 979 C CA . TRP A 1 124 ? 10.407 7.942 -4.805 1.00 95.44 124 TRP A CA 1
ATOM 980 C C . TRP A 1 124 ? 10.701 9.377 -5.234 1.00 95.44 124 TRP A C 1
ATOM 982 O O . TRP A 1 124 ? 11.687 9.954 -4.776 1.00 95.44 124 TRP A O 1
ATOM 992 N N . THR A 1 125 ? 9.785 10.024 -5.953 1.00 95.06 125 THR A N 1
ATOM 993 C CA . THR A 1 125 ? 9.962 11.409 -6.448 1.00 95.06 125 THR A CA 1
ATOM 994 C C . THR A 1 125 ? 10.113 12.470 -5.358 1.00 95.06 125 THR A C 1
ATOM 996 O O . THR A 1 125 ? 10.510 13.600 -5.616 1.00 95.06 125 THR A O 1
ATOM 999 N N . CYS A 1 126 ? 9.787 12.145 -4.103 1.00 95.12 126 CYS A N 1
ATOM 1000 C CA . CYS A 1 126 ? 9.961 13.076 -2.991 1.00 95.12 126 CYS A CA 1
ATOM 1001 C C . CYS A 1 126 ? 11.376 13.110 -2.405 1.00 95.12 126 CYS A C 1
ATOM 1003 O O . CYS A 1 126 ? 11.651 13.997 -1.593 1.00 95.12 126 CYS A O 1
ATOM 1005 N N . CYS A 1 127 ? 12.235 12.134 -2.714 1.00 94.62 127 CYS A N 1
ATOM 1006 C CA . CYS A 1 127 ? 13.585 12.071 -2.142 1.00 94.62 127 CYS A CA 1
ATOM 1007 C C . CYS A 1 127 ? 14.624 11.317 -2.983 1.00 94.62 127 CYS A C 1
ATOM 1009 O O . CYS A 1 127 ? 15.742 11.141 -2.498 1.00 94.62 127 CYS A O 1
ATOM 1011 N N . ASP A 1 128 ? 14.247 10.841 -4.170 1.00 93.88 128 ASP A N 1
ATOM 1012 C CA . ASP A 1 128 ? 15.077 10.103 -5.129 1.00 93.88 128 ASP A CA 1
ATOM 1013 C C . ASP A 1 128 ? 15.748 8.854 -4.539 1.00 93.88 128 ASP A C 1
ATOM 1015 O O . ASP A 1 128 ? 16.815 8.418 -4.964 1.00 93.88 128 ASP A O 1
ATOM 1019 N N . LYS A 1 129 ? 15.127 8.272 -3.508 1.00 95.06 129 LYS A N 1
ATOM 1020 C CA . LYS A 1 129 ? 15.572 7.014 -2.902 1.00 95.06 129 LYS A CA 1
ATOM 1021 C C . LYS A 1 129 ? 14.848 5.828 -3.536 1.00 95.06 129 LYS A C 1
ATOM 1023 O O . LYS A 1 129 ? 13.685 5.996 -3.910 1.00 95.06 129 LYS A O 1
ATOM 1028 N N . PRO A 1 130 ? 15.470 4.633 -3.558 1.00 95.25 130 PRO A N 1
ATOM 1029 C CA . PRO A 1 130 ? 14.834 3.415 -4.052 1.00 95.25 130 PRO A CA 1
ATOM 1030 C C . PRO A 1 130 ? 13.487 3.120 -3.380 1.00 95.25 130 PRO A C 1
ATOM 1032 O O . PRO A 1 130 ? 13.247 3.504 -2.225 1.00 95.25 130 PRO A O 1
ATOM 1035 N N . GLY A 1 131 ? 12.598 2.443 -4.102 1.00 94.44 131 GLY A N 1
ATOM 1036 C CA . GLY A 1 131 ? 11.211 2.249 -3.696 1.00 94.44 131 GLY A CA 1
ATOM 1037 C C . GLY A 1 131 ? 11.030 1.389 -2.447 1.00 94.44 131 GLY A C 1
ATOM 1038 O O . GLY A 1 131 ? 10.034 1.544 -1.737 1.00 94.44 131 GLY A O 1
ATOM 1039 N N . ASP A 1 132 ? 12.013 0.548 -2.130 1.00 94.50 132 ASP A N 1
ATOM 1040 C CA . ASP A 1 132 ? 12.063 -0.318 -0.948 1.00 94.50 132 ASP A CA 1
ATOM 1041 C C . ASP A 1 132 ? 12.524 0.408 0.334 1.00 94.50 132 ASP A C 1
ATOM 1043 O O . ASP A 1 132 ? 12.519 -0.165 1.428 1.00 94.50 132 ASP A O 1
ATOM 1047 N N . THR A 1 133 ? 12.899 1.687 0.233 1.00 94.88 133 THR A N 1
ATOM 1048 C CA . THR A 1 133 ? 13.387 2.465 1.376 1.00 94.88 133 THR A CA 1
ATOM 1049 C C . THR A 1 133 ? 12.270 2.990 2.281 1.00 94.88 133 THR A C 1
ATOM 1051 O O . THR A 1 133 ? 11.162 3.314 1.848 1.00 94.88 133 THR A O 1
ATOM 1054 N N . LEU A 1 134 ? 12.592 3.152 3.572 1.00 93.56 134 LEU A N 1
ATOM 1055 C CA . LEU A 1 134 ? 11.704 3.783 4.553 1.00 93.56 134 LEU A CA 1
ATOM 1056 C C . LEU A 1 134 ? 11.313 5.209 4.142 1.00 93.56 134 LEU A C 1
ATOM 1058 O O . LEU A 1 134 ? 12.102 5.945 3.545 1.00 93.56 134 LEU A O 1
ATOM 1062 N N . GLY A 1 135 ? 10.103 5.605 4.542 1.00 94.06 135 GLY A N 1
ATOM 1063 C CA . GLY A 1 135 ? 9.535 6.920 4.263 1.00 94.06 135 GLY A CA 1
ATOM 1064 C C . GLY A 1 135 ? 10.450 8.086 4.633 1.00 94.06 135 GLY A C 1
ATOM 1065 O O . GLY A 1 135 ? 11.010 8.119 5.727 1.00 94.06 135 GLY A O 1
ATOM 1066 N N . CYS A 1 136 ? 10.582 9.065 3.734 1.00 95.12 136 CYS A N 1
ATOM 1067 C CA . CYS A 1 136 ? 11.454 10.226 3.935 1.00 95.12 136 CYS A CA 1
ATOM 1068 C C . CYS A 1 136 ? 10.819 11.364 4.753 1.00 95.12 136 CYS A C 1
ATOM 1070 O O . CYS A 1 136 ? 11.480 12.371 5.013 1.00 95.12 136 CYS A O 1
ATOM 1072 N N . ARG A 1 137 ? 9.537 11.246 5.118 1.00 93.38 137 ARG A N 1
ATOM 1073 C CA . ARG A 1 137 ? 8.812 12.216 5.946 1.00 93.38 137 ARG A CA 1
ATOM 1074 C C . ARG A 1 137 ? 8.280 11.552 7.202 1.00 93.38 137 ARG A C 1
ATOM 1076 O O . ARG A 1 1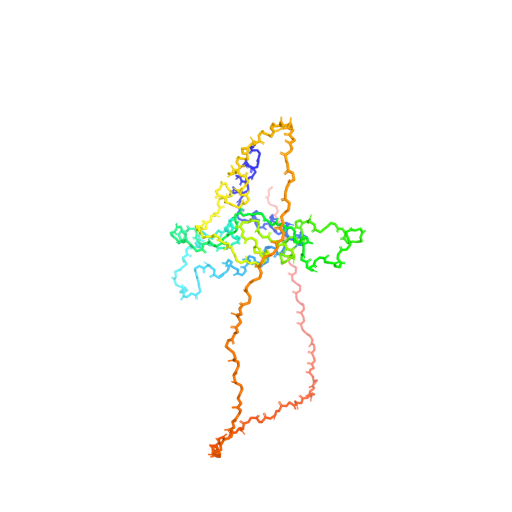37 ? 7.753 10.448 7.143 1.00 93.38 137 ARG A O 1
ATOM 1083 N N . GLU A 1 138 ? 8.332 12.289 8.301 1.00 93.25 138 GLU A N 1
ATOM 1084 C CA . GLU A 1 138 ? 7.735 11.901 9.575 1.00 93.25 138 GLU A CA 1
ATOM 1085 C C . GLU A 1 138 ? 6.366 12.568 9.757 1.00 93.25 138 GLU A C 1
ATOM 1087 O O . GLU A 1 138 ? 6.074 13.652 9.230 1.00 93.25 138 GLU A O 1
ATOM 1092 N N . GLY A 1 139 ? 5.486 11.914 10.504 1.00 91.19 139 GLY A N 1
ATOM 1093 C CA . GLY A 1 139 ? 4.163 12.434 10.792 1.00 91.19 139 GLY A CA 1
ATOM 1094 C C . GLY A 1 139 ? 3.366 11.515 11.696 1.00 91.19 139 GLY A C 1
ATOM 1095 O O . GLY A 1 139 ? 3.875 10.556 12.260 1.00 91.19 139 GLY A O 1
ATOM 1096 N N . LYS A 1 140 ? 2.080 11.827 11.826 1.00 91.69 140 LYS A N 1
ATOM 1097 C CA . LYS A 1 140 ? 1.138 10.989 12.565 1.00 91.69 140 LYS A CA 1
ATOM 1098 C C . LYS A 1 140 ? 0.561 9.924 11.650 1.00 91.69 140 LYS A C 1
ATOM 1100 O O . LYS A 1 140 ? 0.259 10.218 10.485 1.00 91.69 140 LYS A O 1
ATOM 1105 N N . HIS A 1 141 ? 0.319 8.740 12.199 1.00 92.44 141 HIS A N 1
ATOM 1106 C CA . HIS A 1 141 ? -0.477 7.732 11.514 1.00 92.44 141 HIS A CA 1
ATOM 1107 C C . HIS A 1 141 ? -1.880 8.271 11.182 1.00 92.44 141 HIS A C 1
ATOM 1109 O O . HIS A 1 141 ? -2.451 9.093 11.905 1.00 92.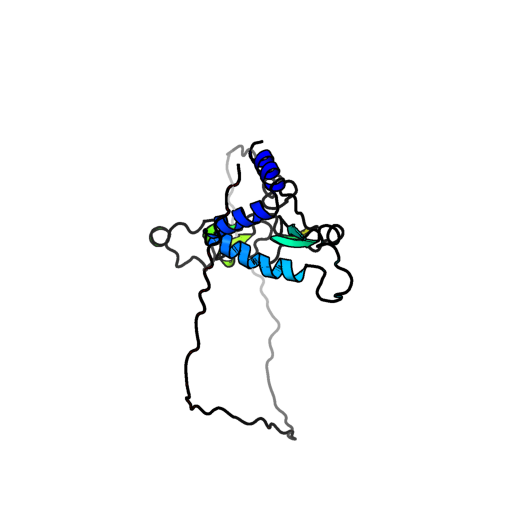44 141 HIS A O 1
ATOM 1115 N N . GLN A 1 142 ? -2.432 7.841 10.044 1.00 90.94 142 GLN A N 1
ATOM 1116 C CA . GLN A 1 142 ? -3.725 8.307 9.547 1.00 90.94 142 GLN A CA 1
ATOM 1117 C C . GLN A 1 142 ? -4.564 7.137 9.041 1.00 90.94 142 GLN A C 1
ATOM 1119 O O . GLN A 1 142 ? -4.157 6.468 8.102 1.00 90.94 142 GLN A O 1
ATOM 1124 N N . ALA A 1 143 ? -5.754 6.924 9.601 1.00 89.44 143 ALA A N 1
ATOM 1125 C CA . ALA A 1 143 ? -6.704 5.920 9.104 1.00 89.44 143 ALA A CA 1
ATOM 1126 C C . ALA A 1 143 ? -7.626 6.479 8.002 1.00 89.44 143 ALA A C 1
ATOM 1128 O O . ALA A 1 143 ? -8.215 5.738 7.215 1.00 89.44 143 ALA A O 1
ATOM 1129 N N . ASP A 1 144 ? -7.778 7.804 7.941 1.00 87.25 144 ASP A N 1
ATOM 1130 C CA . ASP A 1 144 ? -8.662 8.465 6.988 1.00 87.25 144 ASP A CA 1
ATOM 1131 C C . ASP A 1 144 ? -7.951 8.767 5.663 1.00 87.25 144 ASP A C 1
ATOM 1133 O O . ASP A 1 144 ? -7.080 9.637 5.589 1.00 87.25 144 ASP A O 1
ATOM 1137 N N . ARG A 1 145 ? -8.375 8.093 4.586 1.00 84.62 145 ARG A N 1
ATOM 1138 C CA . ARG A 1 145 ? -7.844 8.297 3.229 1.00 84.62 145 ARG A CA 1
ATOM 1139 C C . ARG A 1 145 ? -7.952 9.750 2.760 1.00 84.62 145 ARG A C 1
ATOM 1141 O O . ARG A 1 145 ? -7.097 10.192 2.002 1.00 84.62 145 ARG A O 1
ATOM 1148 N N . THR A 1 146 ? -8.951 10.504 3.226 1.00 84.50 146 THR A N 1
ATOM 1149 C CA . THR A 1 146 ? -9.141 11.916 2.832 1.00 84.50 146 THR A CA 1
ATOM 1150 C C . THR A 1 146 ? -8.082 12.857 3.402 1.00 84.50 146 THR A C 1
ATOM 1152 O O . THR A 1 146 ? -7.956 13.989 2.947 1.00 84.50 146 THR A O 1
ATOM 1155 N N . LYS A 1 147 ? -7.310 12.394 4.387 1.00 85.69 147 LYS A N 1
ATOM 1156 C CA . LYS A 1 147 ? -6.232 13.147 5.033 1.00 85.69 147 LYS A CA 1
ATOM 1157 C C . LYS A 1 147 ? -4.849 12.597 4.673 1.00 85.69 147 LYS A C 1
ATOM 1159 O O . LYS A 1 147 ? -3.867 12.962 5.319 1.00 85.69 147 LYS A O 1
ATOM 1164 N N . SER A 1 148 ? -4.778 11.679 3.707 1.00 85.12 148 SER A N 1
ATOM 1165 C CA . SER A 1 148 ? -3.507 11.154 3.217 1.00 85.12 148 SER A CA 1
ATOM 1166 C C . SER A 1 148 ? -2.714 12.255 2.518 1.00 85.12 148 SER A C 1
ATOM 1168 O O . SER A 1 148 ? -3.281 13.051 1.777 1.00 85.12 148 SER A O 1
ATOM 1170 N N . LYS A 1 149 ? -1.400 12.272 2.745 1.00 85.12 149 LYS A N 1
ATOM 1171 C CA . LYS A 1 149 ? -0.439 13.153 2.062 1.00 85.12 149 LYS A CA 1
ATOM 1172 C C . LYS A 1 149 ? 0.385 12.415 0.998 1.00 85.12 149 LYS A C 1
ATOM 1174 O O . LYS A 1 149 ? 1.379 12.938 0.507 1.00 85.12 149 LYS A O 1
ATOM 1179 N N . LYS A 1 150 ? 0.027 11.163 0.701 1.00 82.25 150 LYS A N 1
ATOM 1180 C CA . LYS A 1 150 ? 0.686 10.346 -0.323 1.00 82.25 150 LYS A CA 1
ATOM 1181 C C . LYS A 1 150 ? 0.184 10.771 -1.708 1.00 82.25 150 LYS A C 1
ATOM 1183 O O . LYS A 1 150 ? -1.029 10.837 -1.893 1.00 82.25 150 LYS A O 1
ATOM 1188 N N . GLY A 1 151 ? 1.096 11.051 -2.640 1.00 69.50 151 GLY A N 1
ATOM 1189 C CA . GLY A 1 151 ? 0.784 11.492 -4.007 1.00 69.50 151 GLY A CA 1
ATOM 1190 C C . GLY A 1 151 ? 0.421 12.977 -4.146 1.00 69.50 151 GLY A C 1
ATOM 1191 O O . GLY A 1 151 ? -0.039 13.393 -5.197 1.00 69.50 151 GLY A O 1
ATOM 1192 N N . SER A 1 152 ? 0.598 13.803 -3.106 1.00 61.12 152 SER A N 1
ATOM 1193 C CA . SER A 1 152 ? 0.186 15.221 -3.126 1.00 61.12 152 SER A CA 1
ATOM 1194 C C . SER A 1 152 ? 1.320 16.194 -3.486 1.00 61.12 152 SER A C 1
ATOM 1196 O O . SER A 1 152 ? 1.295 17.346 -3.058 1.00 61.12 152 SER A O 1
ATOM 1198 N N . PHE A 1 153 ? 2.378 15.735 -4.162 1.00 51.03 153 PHE A N 1
ATOM 1199 C CA . PHE A 1 153 ? 3.551 16.574 -4.446 1.00 51.03 153 PHE A CA 1
ATOM 1200 C C . PHE A 1 153 ? 3.357 17.508 -5.659 1.00 51.03 153 PHE A C 1
ATOM 1202 O O . PHE A 1 153 ? 4.092 18.480 -5.789 1.00 51.03 153 PHE A O 1
ATOM 1209 N N . LEU A 1 154 ? 2.348 17.271 -6.506 1.00 49.53 154 LEU A N 1
ATOM 1210 C CA . LEU A 1 154 ? 2.177 17.991 -7.778 1.00 49.53 154 LEU A CA 1
ATOM 1211 C C . LEU A 1 154 ? 1.308 19.264 -7.718 1.00 49.53 154 LEU A C 1
ATOM 1213 O O . LEU A 1 154 ? 1.150 19.923 -8.740 1.00 49.53 154 LEU A O 1
ATOM 1217 N N . ASP A 1 155 ? 0.794 19.668 -6.553 1.00 45.94 155 ASP A N 1
ATOM 1218 C CA . ASP A 1 155 ? -0.081 20.853 -6.455 1.00 45.94 155 ASP A CA 1
ATOM 1219 C C . ASP A 1 155 ? 0.651 22.169 -6.096 1.00 45.94 155 ASP A C 1
ATOM 1221 O O . ASP A 1 155 ? 0.017 23.223 -6.064 1.00 45.94 155 ASP A O 1
ATOM 1225 N N . ASP A 1 156 ? 1.967 22.146 -5.833 1.00 44.88 156 ASP A N 1
ATOM 1226 C CA . ASP A 1 156 ? 2.730 23.312 -5.329 1.00 44.88 156 ASP A CA 1
ATOM 1227 C C . ASP A 1 156 ? 3.955 23.676 -6.191 1.00 44.88 156 ASP A C 1
ATOM 1229 O O . ASP A 1 156 ? 4.980 24.127 -5.696 1.00 44.88 156 ASP A O 1
ATOM 1233 N N . PHE A 1 157 ? 3.877 23.485 -7.508 1.00 43.56 157 PHE A N 1
ATOM 1234 C CA . PHE A 1 157 ? 4.813 24.115 -8.446 1.00 43.56 157 PHE A CA 1
ATOM 1235 C C . PHE A 1 157 ? 4.025 24.745 -9.593 1.00 43.56 157 PHE A C 1
ATOM 1237 O O . PHE A 1 157 ? 3.903 24.191 -10.683 1.00 43.56 157 PHE A O 1
ATOM 1244 N N . SER A 1 158 ? 3.477 25.940 -9.353 1.00 42.25 158 SER A N 1
ATOM 1245 C CA . SER A 1 158 ? 3.062 26.822 -10.440 1.00 42.25 158 SER A CA 1
ATOM 1246 C C . SER A 1 158 ? 4.318 27.270 -11.189 1.00 42.25 158 SER A C 1
ATOM 1248 O O . SER A 1 158 ? 5.037 28.184 -10.784 1.00 42.25 158 SER A O 1
ATOM 1250 N N . TYR A 1 159 ? 4.622 26.565 -12.278 1.00 49.44 159 TYR A N 1
ATOM 1251 C CA . TYR A 1 159 ? 5.648 26.963 -13.227 1.00 49.44 159 TYR A CA 1
ATOM 1252 C C . TYR A 1 159 ? 5.226 28.313 -13.808 1.00 49.44 159 TYR A C 1
ATOM 1254 O O . TYR A 1 159 ? 4.309 28.410 -14.620 1.00 49.44 159 TYR A O 1
ATOM 1262 N N . ALA A 1 160 ? 5.835 29.384 -13.305 1.00 49.56 160 ALA A N 1
ATOM 1263 C CA . ALA A 1 160 ? 5.719 30.695 -13.905 1.00 49.56 160 ALA A CA 1
ATOM 1264 C C . ALA A 1 160 ? 6.344 30.607 -15.301 1.00 49.56 160 ALA A C 1
ATOM 1266 O O . ALA A 1 160 ? 7.568 30.600 -15.431 1.00 49.56 160 ALA A O 1
ATOM 1267 N N . GLU A 1 161 ? 5.483 30.495 -16.313 1.00 53.66 161 GLU A N 1
ATOM 1268 C CA . GLU A 1 161 ? 5.766 30.711 -17.730 1.00 53.66 161 GLU A CA 1
ATOM 1269 C C . GLU A 1 161 ? 6.690 31.930 -17.874 1.00 53.66 161 GLU A C 1
ATOM 1271 O O . GLU A 1 161 ? 6.266 33.084 -17.757 1.00 53.66 161 GLU A O 1
ATOM 1276 N N . LYS A 1 162 ? 7.988 31.683 -18.067 1.00 52.00 162 LYS A N 1
ATOM 1277 C CA . LYS A 1 162 ? 8.904 32.703 -18.567 1.00 52.00 162 LYS A CA 1
ATOM 1278 C C . LYS A 1 162 ? 8.719 32.740 -20.071 1.00 52.00 162 LYS A C 1
ATOM 1280 O O . LYS A 1 162 ? 9.351 31.985 -20.802 1.00 52.00 162 LYS A O 1
ATOM 1285 N N . ASP A 1 163 ? 7.816 33.623 -20.469 1.00 52.78 163 ASP A N 1
ATOM 1286 C CA . ASP A 1 163 ? 7.667 34.157 -21.814 1.00 52.78 163 ASP A CA 1
ATOM 1287 C C . ASP A 1 163 ? 9.054 34.538 -22.369 1.00 52.78 163 ASP A C 1
ATOM 1289 O O . ASP A 1 163 ? 9.711 35.471 -21.898 1.00 52.78 163 ASP A O 1
ATOM 1293 N N . SER A 1 164 ? 9.541 33.718 -23.299 1.00 55.97 164 SER A N 1
ATOM 1294 C CA . SER A 1 164 ? 10.782 33.917 -24.038 1.00 55.97 164 SER A CA 1
ATOM 1295 C C . SER A 1 164 ? 10.444 34.710 -25.294 1.00 55.97 164 SER A C 1
ATOM 1297 O O . SER A 1 164 ? 10.072 34.131 -26.311 1.00 55.97 164 SER A O 1
ATOM 1299 N N . SER A 1 165 ? 10.563 36.033 -25.217 1.00 52.44 165 SER A N 1
ATOM 1300 C CA . SER A 1 165 ? 10.517 36.905 -26.391 1.00 52.44 165 SER A CA 1
ATOM 1301 C C . SER A 1 165 ? 11.922 37.052 -26.985 1.00 52.44 165 SER A C 1
ATOM 1303 O O . SER A 1 165 ? 12.826 37.573 -26.331 1.00 52.44 165 SER A O 1
ATOM 1305 N N . ASP A 1 166 ? 12.074 36.565 -28.216 1.00 58.84 166 ASP A N 1
ATOM 1306 C CA . ASP A 1 166 ? 13.195 36.802 -29.130 1.00 58.84 166 ASP A CA 1
ATOM 1307 C C . ASP A 1 166 ? 13.420 38.300 -29.390 1.00 58.84 166 ASP A C 1
ATOM 1309 O O . ASP A 1 166 ? 12.481 38.984 -29.791 1.00 58.84 166 ASP A O 1
ATOM 1313 N N . GLU A 1 167 ? 14.671 38.771 -29.303 1.00 62.47 167 GLU A N 1
ATOM 1314 C CA . GLU A 1 167 ? 15.187 39.851 -30.161 1.00 62.47 167 GLU A CA 1
ATOM 1315 C C . GLU A 1 167 ? 16.648 39.564 -30.568 1.00 62.47 167 GLU A C 1
ATOM 1317 O O . GLU A 1 167 ? 17.566 39.557 -29.747 1.00 62.47 167 GLU A O 1
ATOM 1322 N N . GLU A 1 168 ? 16.839 39.322 -31.866 1.00 63.84 168 GLU A N 1
ATOM 1323 C CA . GLU A 1 168 ? 18.113 39.300 -32.596 1.00 63.84 168 GLU A CA 1
ATOM 1324 C C . GLU A 1 168 ? 18.479 40.722 -33.061 1.00 63.84 168 GLU A C 1
ATOM 1326 O O . GLU A 1 168 ? 17.628 41.377 -33.662 1.00 63.84 168 GLU A O 1
ATOM 1331 N N . ALA A 1 169 ? 19.735 41.162 -32.863 1.00 50.88 169 ALA A N 1
ATOM 1332 C CA . ALA A 1 169 ? 20.468 42.058 -33.782 1.00 50.88 169 ALA A CA 1
ATOM 1333 C C . ALA A 1 169 ? 21.937 42.336 -33.355 1.00 50.88 169 ALA A C 1
ATOM 1335 O O . ALA A 1 169 ? 22.203 42.948 -32.322 1.00 50.88 169 ALA A O 1
ATOM 1336 N N . ASP A 1 170 ? 22.853 41.956 -34.256 1.00 45.16 170 ASP A N 1
ATOM 1337 C CA . ASP A 1 170 ? 24.018 42.704 -34.777 1.00 45.16 170 ASP A CA 1
ATOM 1338 C C . ASP A 1 170 ? 25.341 42.925 -33.978 1.00 45.16 170 ASP A C 1
ATOM 1340 O O . ASP A 1 170 ? 25.488 43.814 -33.146 1.00 45.16 170 ASP A O 1
ATOM 1344 N N . GLU A 1 171 ? 26.372 42.183 -34.429 1.00 47.06 171 GLU A N 1
ATOM 1345 C CA . GLU A 1 171 ? 27.635 42.666 -35.052 1.00 47.06 171 GLU A CA 1
ATOM 1346 C C . GLU A 1 171 ? 28.772 43.340 -34.211 1.00 47.06 171 GLU A C 1
ATOM 1348 O O . GLU A 1 171 ? 28.674 44.443 -33.682 1.00 47.06 171 GLU A O 1
ATOM 1353 N N . CYS A 1 172 ? 29.958 42.706 -34.323 1.00 41.19 172 CYS A N 1
ATOM 1354 C CA . CYS A 1 172 ? 31.344 43.231 -34.321 1.00 41.19 172 CYS A CA 1
ATOM 1355 C C . CYS A 1 172 ? 32.156 43.471 -33.020 1.00 41.19 172 CYS A C 1
ATOM 1357 O O . CYS A 1 172 ? 32.040 44.505 -32.367 1.00 41.19 172 CYS A O 1
ATOM 1359 N N . HIS A 1 173 ? 33.182 42.636 -32.768 1.00 38.12 173 HIS A N 1
ATOM 1360 C CA . HIS A 1 173 ? 34.588 42.902 -33.163 1.00 38.12 173 HIS A CA 1
ATOM 1361 C C . HIS A 1 173 ? 35.555 41.811 -32.652 1.00 38.12 173 HIS A C 1
ATOM 1363 O O . HIS A 1 173 ? 35.555 41.416 -31.489 1.00 38.12 173 HIS A O 1
ATOM 1369 N N . LYS A 1 174 ? 36.441 41.362 -33.548 1.00 53.00 174 LYS A N 1
ATOM 1370 C CA . LYS A 1 174 ? 37.571 40.456 -33.285 1.00 53.00 174 LYS A CA 1
ATOM 1371 C C . LYS A 1 174 ? 38.658 41.153 -32.464 1.00 53.00 174 LYS A C 1
ATOM 1373 O O . LYS A 1 174 ? 39.140 42.178 -32.928 1.00 53.00 174 LYS A O 1
ATOM 1378 N N . VAL A 1 175 ? 39.185 40.514 -31.413 1.00 37.97 175 VAL A N 1
ATOM 1379 C CA . VAL A 1 175 ? 40.626 40.570 -31.082 1.00 37.97 175 VAL A CA 1
ATOM 1380 C C . VAL A 1 175 ? 41.039 39.320 -30.285 1.00 37.97 175 VAL A C 1
ATOM 1382 O O . VAL A 1 175 ? 40.561 39.092 -29.180 1.00 37.97 175 VAL A O 1
ATOM 1385 N N . VAL A 1 176 ? 41.955 38.519 -30.833 1.00 44.25 176 VAL A N 1
ATOM 1386 C CA . VAL A 1 176 ? 42.847 37.632 -30.057 1.00 44.25 176 VAL A CA 1
ATOM 1387 C C . VAL A 1 176 ? 44.116 38.425 -29.730 1.00 44.25 176 VAL A C 1
ATOM 1389 O O . VAL A 1 176 ? 44.569 39.187 -30.588 1.00 44.25 176 VAL A O 1
ATOM 1392 N N . PRO A 1 177 ? 44.723 38.259 -28.539 1.00 44.12 177 PRO A N 1
ATOM 1393 C CA . PRO A 1 177 ? 45.920 37.415 -28.523 1.00 44.12 177 PRO A CA 1
ATOM 1394 C C . PRO A 1 177 ? 46.210 36.642 -27.217 1.00 44.12 177 PRO A C 1
ATOM 1396 O O . PRO A 1 177 ? 45.925 37.075 -26.108 1.00 44.12 177 PRO A O 1
ATOM 1399 N N . ALA A 1 178 ? 46.868 35.502 -27.439 1.00 31.48 178 ALA A N 1
ATOM 1400 C CA . ALA A 1 178 ? 48.051 34.949 -26.772 1.00 31.48 178 ALA A CA 1
ATOM 1401 C C . ALA A 1 178 ? 48.212 34.965 -25.233 1.00 31.48 178 ALA A C 1
ATOM 1403 O O . ALA A 1 178 ? 48.339 35.987 -24.569 1.00 31.48 178 ALA A O 1
ATOM 1404 N N . ALA A 1 179 ? 48.406 33.735 -24.751 1.00 39.16 179 ALA A N 1
ATOM 1405 C CA . ALA A 1 179 ? 49.087 33.273 -23.548 1.00 39.16 179 ALA A CA 1
ATOM 1406 C C . ALA A 1 179 ? 50.177 34.179 -22.942 1.00 39.16 179 ALA A C 1
ATOM 1408 O O . ALA A 1 179 ? 51.101 34.595 -23.635 1.00 39.16 179 ALA A O 1
ATOM 1409 N N . VAL A 1 180 ? 50.200 34.241 -21.603 1.00 39.16 180 VAL A N 1
ATOM 1410 C CA . VAL A 1 180 ? 51.449 34.145 -20.833 1.00 39.16 180 VAL A CA 1
ATOM 1411 C C . VAL A 1 180 ? 51.259 33.207 -19.642 1.00 39.16 180 VAL A C 1
ATOM 1413 O O . VAL A 1 180 ? 50.415 33.391 -18.771 1.00 39.16 180 VAL A O 1
ATOM 1416 N N . SER A 1 181 ? 52.112 32.194 -19.659 1.00 39.84 181 SER A N 1
ATOM 1417 C CA . SER A 1 181 ? 52.386 31.187 -18.648 1.00 39.84 181 SER A CA 1
ATOM 1418 C C . SER A 1 181 ? 52.978 31.780 -17.364 1.00 39.84 181 SER A C 1
ATOM 1420 O O . SER A 1 181 ? 53.864 32.632 -17.433 1.00 39.84 181 SER A O 1
ATOM 1422 N N . ARG A 1 182 ? 52.583 31.246 -16.199 1.00 41.25 182 ARG A N 1
ATOM 1423 C CA . ARG A 1 182 ? 53.474 31.094 -15.035 1.00 41.25 182 ARG A CA 1
ATOM 1424 C C . ARG A 1 182 ? 53.231 29.743 -14.351 1.00 41.25 182 ARG A C 1
ATOM 1426 O O . ARG A 1 182 ? 52.302 29.581 -13.570 1.00 41.25 182 ARG A O 1
ATOM 1433 N N . HIS A 1 183 ? 54.117 28.792 -14.658 1.00 38.69 183 HIS A N 1
ATOM 1434 C CA . HIS A 1 183 ? 54.575 27.723 -13.756 1.00 38.69 183 HIS A CA 1
ATOM 1435 C C . HIS A 1 183 ? 55.121 28.343 -12.440 1.00 38.69 183 HIS A C 1
ATOM 1437 O O . HIS A 1 183 ? 55.513 29.507 -12.453 1.00 38.69 183 HIS A O 1
ATOM 1443 N N . LEU A 1 184 ? 55.191 27.709 -11.262 1.00 38.28 184 LEU A N 1
ATOM 1444 C CA . LEU A 1 184 ? 55.611 26.364 -10.817 1.00 38.28 184 LEU A CA 1
ATOM 1445 C C . LEU A 1 184 ? 54.906 26.091 -9.454 1.00 38.28 184 LEU A C 1
ATOM 1447 O O . LEU A 1 184 ? 54.734 27.041 -8.699 1.00 38.28 184 LEU A O 1
ATOM 1451 N N . ALA A 1 185 ? 54.355 24.920 -9.095 1.00 44.56 185 ALA A N 1
ATOM 1452 C CA . ALA A 1 185 ? 54.896 23.550 -8.946 1.00 44.56 185 ALA A CA 1
ATOM 1453 C C . ALA A 1 185 ? 55.569 23.288 -7.552 1.00 44.56 185 ALA A C 1
ATOM 1455 O O . ALA A 1 185 ? 55.767 24.227 -6.789 1.00 44.56 185 ALA A O 1
ATOM 1456 N N . PRO A 1 186 ? 55.839 22.029 -7.140 1.00 46.62 186 PRO A N 1
ATOM 1457 C CA . PRO A 1 186 ? 55.140 21.371 -6.024 1.00 46.62 186 PRO A CA 1
ATOM 1458 C C . PRO A 1 186 ? 56.090 20.825 -4.930 1.00 46.62 186 PRO A C 1
ATOM 1460 O O . PRO A 1 186 ? 57.273 20.583 -5.173 1.00 46.62 186 PRO A O 1
ATOM 1463 N N . THR A 1 187 ? 55.584 20.514 -3.732 1.00 42.03 187 THR A N 1
ATOM 1464 C CA . THR A 1 187 ? 56.377 19.822 -2.695 1.00 42.03 187 THR A CA 1
ATOM 1465 C C . THR A 1 187 ? 55.999 18.346 -2.558 1.00 42.03 187 THR A C 1
ATOM 1467 O O . THR A 1 187 ? 55.026 17.975 -1.916 1.00 42.03 187 THR A O 1
ATOM 1470 N N . LYS A 1 188 ? 56.810 17.542 -3.252 1.00 43.34 188 LYS A N 1
ATOM 1471 C CA . LYS A 1 188 ? 57.406 16.227 -2.945 1.00 43.34 188 LYS A CA 1
ATOM 1472 C C . LYS A 1 188 ? 56.801 15.316 -1.854 1.00 43.34 188 LYS A C 1
ATOM 1474 O O . LYS A 1 188 ? 56.731 15.655 -0.680 1.00 43.34 188 LYS A O 1
ATOM 1479 N N . LYS A 1 189 ? 56.580 14.072 -2.305 1.00 45.12 189 LYS A N 1
ATOM 1480 C CA . LYS A 1 189 ? 56.593 12.783 -1.590 1.00 45.12 189 LYS A CA 1
ATOM 1481 C C . LYS A 1 189 ? 57.847 12.580 -0.728 1.00 45.12 189 LYS A C 1
ATOM 1483 O O . LYS A 1 189 ? 58.927 12.963 -1.173 1.00 45.12 189 LYS A O 1
ATOM 1488 N N . THR A 1 190 ? 57.725 11.762 0.319 1.00 40.72 190 THR A N 1
ATOM 1489 C CA . THR A 1 190 ? 58.711 10.708 0.633 1.00 40.72 190 THR A CA 1
ATOM 1490 C C . THR A 1 190 ? 58.014 9.470 1.199 1.00 40.72 190 THR A C 1
ATOM 1492 O O . THR A 1 190 ? 57.297 9.548 2.195 1.00 40.72 190 THR A O 1
ATOM 1495 N N . SER A 1 191 ? 58.241 8.345 0.530 1.00 43.81 191 SER A N 1
ATOM 1496 C CA . SER A 1 191 ? 58.188 6.981 1.047 1.00 43.81 191 SER A CA 1
ATOM 1497 C C . SER A 1 191 ? 59.411 6.713 1.938 1.00 43.81 191 SER A C 1
ATOM 1499 O O . SER A 1 191 ? 60.447 7.342 1.746 1.00 43.81 191 SER A O 1
ATOM 1501 N N . ASP A 1 192 ? 59.298 5.818 2.922 1.00 37.34 192 ASP A N 1
ATOM 1502 C CA . ASP A 1 192 ? 59.917 4.479 2.897 1.00 37.34 192 ASP A CA 1
ATOM 1503 C C . ASP A 1 192 ? 60.046 3.836 4.289 1.00 37.34 192 ASP A C 1
ATOM 1505 O O . ASP A 1 192 ? 60.064 4.482 5.334 1.00 37.34 192 ASP A O 1
ATOM 1509 N N . ALA A 1 193 ? 60.061 2.506 4.236 1.00 39.19 193 ALA A N 1
ATOM 1510 C CA . ALA A 1 193 ? 60.002 1.510 5.297 1.00 39.19 193 ALA A CA 1
ATOM 1511 C C . ALA A 1 193 ? 61.169 1.523 6.307 1.00 39.19 193 ALA A C 1
ATOM 1513 O O . ALA A 1 193 ? 62.263 1.967 5.979 1.00 39.19 193 ALA A O 1
ATOM 1514 N N . SER A 1 194 ? 60.980 0.904 7.488 1.00 37.44 194 SER A N 1
ATOM 1515 C CA . SER A 1 194 ? 61.660 -0.362 7.859 1.00 37.44 194 SER A CA 1
ATOM 1516 C C . SER A 1 194 ? 61.386 -0.825 9.310 1.00 37.44 194 SER A C 1
ATOM 1518 O O . SER A 1 194 ? 61.534 -0.066 10.259 1.00 37.44 194 SER A O 1
ATOM 1520 N N . SER A 1 195 ? 61.021 -2.108 9.434 1.00 39.16 195 SER A N 1
ATOM 1521 C CA . SER A 1 195 ? 61.506 -3.150 10.368 1.00 39.16 195 SER A CA 1
ATOM 1522 C C . SER A 1 195 ? 61.851 -2.845 11.842 1.00 39.16 195 SER A C 1
ATOM 1524 O O . SER A 1 195 ? 62.831 -2.162 12.124 1.00 39.16 195 SER A O 1
ATOM 1526 N N . SER A 1 196 ? 61.163 -3.547 12.765 1.00 44.00 196 SER A N 1
ATOM 1527 C CA . SER A 1 196 ? 61.643 -4.266 13.986 1.00 44.00 196 SER A CA 1
ATOM 1528 C C . SER A 1 196 ? 60.390 -4.631 14.816 1.00 44.00 196 SER A C 1
ATOM 1530 O O . SER A 1 196 ? 59.597 -3.750 15.101 1.00 44.00 196 SER A O 1
ATOM 1532 N N . GLY A 1 197 ? 60.014 -5.860 15.185 1.00 36.72 197 GLY A N 1
ATOM 1533 C CA . GLY A 1 197 ? 60.774 -6.983 15.727 1.00 36.72 197 GLY A CA 1
ATOM 1534 C C . GLY A 1 197 ? 60.431 -7.166 17.221 1.00 36.72 197 GLY A C 1
ATOM 1535 O O . GLY A 1 197 ? 61.056 -6.494 18.031 1.00 36.72 197 GLY A O 1
ATOM 1536 N N . LYS A 1 198 ? 59.461 -8.038 17.582 1.00 49.34 198 LYS A N 1
ATOM 1537 C CA . LYS A 1 198 ? 59.414 -8.867 18.827 1.00 49.34 198 LYS A CA 1
ATOM 1538 C C . LYS A 1 198 ? 58.085 -9.637 19.032 1.00 49.34 198 LYS A C 1
ATOM 1540 O O . LYS A 1 198 ? 57.102 -9.108 19.523 1.00 49.34 198 LYS A O 1
ATOM 1545 N N . GLN A 1 199 ? 58.083 -10.895 18.596 1.00 40.72 199 GLN A N 1
ATOM 1546 C CA . GLN A 1 199 ? 57.997 -12.127 19.402 1.00 40.72 199 GLN A CA 1
ATOM 1547 C C . GLN A 1 199 ? 57.104 -12.259 20.686 1.00 40.72 199 GLN A C 1
ATOM 1549 O O . GLN A 1 199 ? 57.408 -11.686 21.724 1.00 40.72 199 GLN A O 1
ATOM 1554 N N . ILE A 1 200 ? 56.175 -13.238 20.578 1.00 43.28 200 ILE A N 1
ATOM 1555 C CA . ILE A 1 200 ? 55.722 -14.371 21.454 1.00 43.28 200 ILE A CA 1
ATOM 1556 C C . ILE A 1 200 ? 54.756 -14.215 22.656 1.00 43.28 200 ILE A C 1
ATOM 1558 O O . ILE A 1 200 ? 54.893 -13.354 23.514 1.00 43.28 200 ILE A O 1
ATOM 1562 N N . PHE A 1 201 ? 53.926 -15.275 22.723 1.00 38.38 201 PHE A N 1
ATOM 1563 C CA . PHE A 1 201 ? 53.011 -15.838 23.734 1.00 38.38 201 PHE A CA 1
ATOM 1564 C C . PHE A 1 201 ? 51.576 -15.307 23.626 1.00 38.38 201 PHE A C 1
ATOM 1566 O O . PHE A 1 201 ? 51.347 -14.114 23.714 1.00 38.38 201 PHE A O 1
ATOM 1573 N N . GLY A 1 202 ? 50.535 -16.105 23.390 1.00 34.34 202 GLY A N 1
ATOM 1574 C CA . GLY A 1 202 ? 50.330 -17.545 23.546 1.00 34.34 202 GLY A CA 1
ATOM 1575 C C . GLY A 1 202 ? 48.948 -17.706 24.185 1.00 34.34 202 GLY A C 1
ATOM 1576 O O . GLY A 1 202 ? 48.760 -17.275 25.316 1.00 34.34 202 GLY A O 1
ATOM 1577 N N . GLY A 1 203 ? 47.966 -18.255 23.469 1.00 34.62 203 GLY A N 1
ATOM 1578 C CA . GLY A 1 203 ? 46.601 -18.398 23.985 1.00 34.62 203 GLY A CA 1
ATOM 1579 C C . GLY A 1 203 ? 45.745 -19.259 23.064 1.00 34.62 203 GLY A C 1
ATOM 1580 O O . GLY A 1 203 ? 45.563 -18.933 21.899 1.00 34.62 203 GLY A O 1
ATOM 1581 N N . ALA A 1 204 ? 45.314 -20.400 23.589 1.00 38.12 204 ALA A N 1
ATOM 1582 C CA . ALA A 1 204 ? 44.797 -21.561 22.881 1.00 38.12 204 ALA A CA 1
ATOM 1583 C C . ALA A 1 204 ? 43.5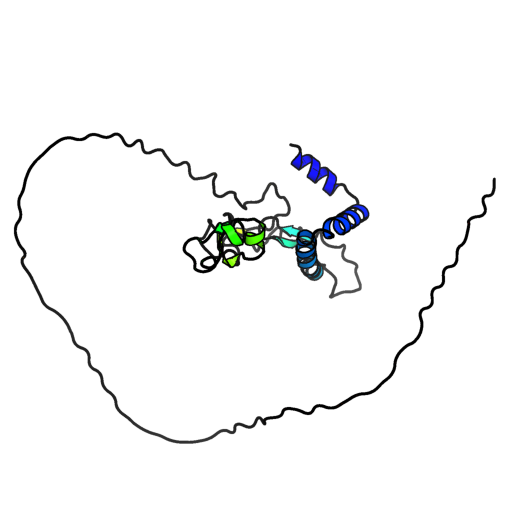16 -21.318 22.061 1.00 38.12 204 ALA A C 1
ATOM 1585 O O . ALA A 1 204 ? 42.556 -20.721 22.537 1.00 38.12 204 ALA A O 1
ATOM 1586 N N . SER A 1 205 ? 43.491 -21.885 20.851 1.00 37.81 205 SER A N 1
ATOM 1587 C CA . SER A 1 205 ? 42.275 -22.172 20.088 1.00 37.81 205 SER A CA 1
ATOM 1588 C C . SER A 1 205 ? 41.918 -23.645 20.277 1.00 37.81 205 SER A C 1
ATOM 1590 O O . SER A 1 205 ? 42.694 -24.524 19.908 1.00 37.81 205 SER A O 1
ATOM 1592 N N . THR A 1 206 ? 40.745 -23.915 20.840 1.00 42.94 206 THR A N 1
ATOM 1593 C CA . THR A 1 206 ? 40.110 -25.239 20.820 1.00 42.94 206 THR A CA 1
ATOM 1594 C C . THR A 1 206 ? 38.644 -25.063 20.453 1.00 42.94 206 THR A C 1
ATOM 1596 O O . THR A 1 206 ? 37.887 -24.495 21.235 1.00 42.94 206 THR A O 1
ATOM 1599 N N . SER A 1 207 ? 38.262 -25.531 19.269 1.00 42.03 207 SER A N 1
ATOM 1600 C CA . SER A 1 207 ? 36.894 -25.863 18.825 1.00 42.03 207 SER A CA 1
ATOM 1601 C C . SER A 1 207 ? 37.066 -26.536 17.458 1.00 42.03 207 SER A C 1
ATOM 1603 O O . SER A 1 207 ? 37.169 -25.859 16.447 1.00 42.03 207 SER A O 1
ATOM 1605 N N . VAL A 1 208 ? 37.564 -27.773 17.424 1.00 48.56 208 VAL A N 1
ATOM 1606 C CA . VAL A 1 208 ? 36.773 -29.018 17.382 1.00 48.56 208 VAL A CA 1
ATOM 1607 C C . VAL A 1 208 ? 35.774 -28.995 16.221 1.00 48.56 208 VAL A C 1
ATOM 1609 O O . VAL A 1 208 ? 34.665 -28.482 16.337 1.00 48.56 208 VAL A O 1
ATOM 1612 N N . GLU A 1 209 ? 36.217 -29.568 15.102 1.00 46.78 209 GLU A N 1
ATOM 1613 C CA . GLU A 1 209 ? 35.374 -30.065 14.019 1.00 46.78 209 GLU A CA 1
ATOM 1614 C C . GLU A 1 209 ? 34.387 -31.100 14.565 1.00 46.78 209 GLU A C 1
ATOM 1616 O O . GLU A 1 209 ? 34.778 -31.943 15.370 1.00 46.78 209 GLU A O 1
ATOM 1621 N N . ASN A 1 210 ? 33.133 -31.073 14.109 1.00 39.09 210 ASN A N 1
ATOM 1622 C CA . ASN A 1 210 ? 32.330 -32.289 13.995 1.00 39.09 210 ASN A CA 1
ATOM 1623 C C . ASN A 1 210 ? 31.102 -32.085 13.097 1.00 39.09 210 ASN A C 1
ATOM 1625 O O . ASN A 1 210 ? 30.225 -31.259 13.340 1.00 39.09 210 ASN A O 1
ATOM 1629 N N . SER A 1 211 ? 31.028 -32.917 12.070 1.00 44.69 211 SER A N 1
ATOM 1630 C CA . SER A 1 211 ? 29.831 -33.354 11.348 1.00 44.69 211 SER A CA 1
ATOM 1631 C C . SER A 1 211 ? 30.154 -34.746 10.790 1.00 44.69 211 SER A C 1
ATOM 1633 O O . SER A 1 211 ? 31.331 -35.003 10.531 1.00 44.69 211 SER A O 1
ATOM 1635 N N . PRO A 1 212 ? 29.183 -35.607 10.439 1.00 60.97 212 PRO A N 1
ATOM 1636 C CA . PRO A 1 212 ? 27.870 -35.911 11.018 1.00 60.97 212 PRO A CA 1
ATOM 1637 C C . PRO A 1 212 ? 27.817 -37.404 11.468 1.00 60.97 212 PRO A C 1
ATOM 1639 O O . PRO A 1 212 ? 28.853 -38.070 11.511 1.00 60.97 212 PRO A O 1
ATOM 1642 N N . PRO A 1 213 ? 26.633 -37.982 11.760 1.00 52.84 213 PRO A N 1
ATOM 1643 C CA . PRO A 1 213 ? 26.258 -39.113 10.902 1.00 52.84 213 PRO A CA 1
ATOM 1644 C C . PRO A 1 213 ? 24.769 -39.194 10.528 1.00 52.84 213 PRO A C 1
ATOM 1646 O O . PRO A 1 213 ? 23.875 -38.671 11.189 1.00 52.84 213 PRO A O 1
ATOM 1649 N N . VAL A 1 214 ? 24.568 -39.905 9.422 1.00 50.84 214 VAL A N 1
ATOM 1650 C CA . VAL A 1 214 ? 23.319 -40.319 8.773 1.00 50.84 214 VAL A CA 1
ATOM 1651 C C . VAL A 1 214 ? 22.924 -41.722 9.287 1.00 50.84 214 VAL A C 1
ATOM 1653 O O . VAL A 1 214 ? 23.775 -42.426 9.825 1.00 50.84 214 VAL A O 1
ATOM 1656 N N . HIS A 1 215 ? 21.673 -42.135 9.021 1.00 41.84 215 HIS A N 1
ATOM 1657 C CA . HIS A 1 215 ? 20.992 -43.429 9.287 1.00 41.84 215 HIS A CA 1
ATOM 1658 C C . HIS A 1 215 ? 20.206 -43.481 10.615 1.00 41.84 215 HIS A C 1
ATOM 1660 O O . HIS A 1 215 ? 20.742 -43.169 11.664 1.00 41.84 215 HIS A O 1
ATOM 1666 N N . GLY A 1 216 ? 18.936 -43.894 10.679 1.00 34.94 216 GLY A N 1
ATOM 1667 C CA . GLY A 1 216 ? 17.999 -44.365 9.664 1.00 34.94 216 GLY A CA 1
ATOM 1668 C C . GLY A 1 216 ? 16.634 -44.718 10.286 1.00 34.94 216 GLY A C 1
ATOM 1669 O O . GLY A 1 216 ? 16.516 -44.877 11.494 1.00 34.94 216 GLY A O 1
ATOM 1670 N N . SER A 1 217 ? 15.635 -44.784 9.404 1.00 40.97 217 SER A N 1
ATOM 1671 C CA . SER A 1 217 ? 14.422 -45.621 9.349 1.00 40.97 217 SER A CA 1
ATOM 1672 C C . SER A 1 217 ? 13.793 -46.204 10.626 1.00 40.97 217 SER A C 1
ATOM 1674 O O . SER A 1 217 ? 14.445 -46.943 11.355 1.00 40.97 217 SER A O 1
ATOM 1676 N N . THR A 1 218 ? 12.471 -46.014 10.762 1.00 38.94 218 THR A N 1
ATOM 1677 C CA . THR A 1 218 ? 11.387 -46.955 11.186 1.00 38.94 218 THR A CA 1
ATOM 1678 C C . THR A 1 218 ? 10.228 -46.109 11.753 1.00 38.94 218 THR A C 1
ATOM 1680 O O . THR A 1 218 ? 10.488 -45.050 12.303 1.00 38.94 218 THR A O 1
ATOM 1683 N N . THR A 1 219 ? 8.927 -46.383 11.691 1.00 42.34 219 THR A N 1
ATOM 1684 C CA . THR A 1 219 ? 8.007 -47.335 11.046 1.00 42.34 219 THR A CA 1
ATOM 1685 C C . THR A 1 219 ? 6.594 -46.801 11.360 1.00 42.34 219 THR A C 1
ATOM 1687 O O . THR A 1 219 ? 6.402 -46.111 12.357 1.00 42.34 219 THR A O 1
ATOM 1690 N N . ASP A 1 220 ? 5.632 -47.219 10.543 1.00 38.97 220 ASP A N 1
ATOM 1691 C CA . ASP A 1 220 ? 4.206 -47.405 10.843 1.00 38.97 220 ASP A CA 1
ATOM 1692 C C . ASP A 1 220 ? 3.190 -46.246 10.837 1.00 38.97 220 ASP A C 1
ATOM 1694 O O . ASP A 1 220 ? 3.293 -45.209 11.486 1.00 38.97 220 ASP A O 1
ATOM 1698 N N . ALA A 1 221 ? 2.139 -46.531 10.065 1.00 45.84 221 ALA A N 1
ATOM 1699 C CA . ALA A 1 221 ? 0.918 -45.780 9.823 1.00 45.84 221 ALA A CA 1
ATOM 1700 C C . ALA A 1 221 ? -0.215 -46.235 10.792 1.00 45.84 221 ALA A C 1
ATOM 1702 O O . ALA A 1 221 ? 0.054 -46.647 11.915 1.00 45.84 221 ALA A O 1
ATOM 1703 N N . PRO A 1 222 ? -1.505 -46.191 10.409 1.00 61.38 222 PRO A N 1
ATOM 1704 C CA . PRO A 1 222 ? -2.427 -45.073 10.602 1.00 61.38 222 PRO A CA 1
ATOM 1705 C C . PRO A 1 222 ? -3.582 -45.437 11.558 1.00 61.38 222 PRO A C 1
ATOM 1707 O O . PRO A 1 222 ? -3.891 -46.610 11.757 1.00 61.38 222 PRO A O 1
ATOM 1710 N N . THR A 1 223 ? -4.328 -44.468 12.107 1.00 41.62 223 THR A N 1
ATOM 1711 C CA . THR A 1 223 ? -5.623 -44.777 12.754 1.00 41.62 223 THR A CA 1
ATOM 1712 C C . THR A 1 223 ? -6.673 -43.672 12.583 1.00 41.62 223 THR A C 1
ATOM 1714 O O . THR A 1 223 ? -6.672 -42.659 13.266 1.00 41.62 223 THR A O 1
ATOM 1717 N N . LYS A 1 224 ? -7.611 -43.996 11.682 1.00 48.81 224 LYS A N 1
ATOM 1718 C CA . LYS A 1 224 ? -9.075 -43.809 11.711 1.00 48.81 224 LYS A CA 1
ATOM 1719 C C . LYS A 1 224 ? -9.682 -42.400 11.687 1.00 48.81 224 LYS A C 1
ATOM 1721 O O . LYS A 1 224 ? -9.858 -41.734 12.701 1.00 48.81 224 LYS A O 1
ATOM 1726 N N . LEU A 1 225 ? -10.241 -42.113 10.505 1.00 44.09 225 LEU A N 1
ATOM 1727 C CA . LEU A 1 225 ? -11.509 -41.412 10.318 1.00 44.09 225 LEU A CA 1
ATOM 1728 C C . LEU A 1 225 ? -12.580 -41.896 11.310 1.00 44.09 225 LEU A C 1
ATOM 1730 O O . LEU A 1 225 ? -12.820 -43.100 11.444 1.00 44.09 225 LEU A O 1
ATOM 1734 N N . ARG A 1 226 ? -13.336 -40.949 11.869 1.00 44.56 226 ARG A N 1
ATOM 1735 C CA . ARG A 1 226 ? -14.709 -41.191 12.315 1.00 44.56 226 ARG A CA 1
ATOM 1736 C C . ARG A 1 226 ? -15.611 -40.100 11.751 1.00 44.56 226 ARG A C 1
ATOM 1738 O O . ARG A 1 226 ? -15.713 -39.009 12.297 1.00 44.56 226 ARG A O 1
ATOM 1745 N N . VAL A 1 227 ? -16.249 -40.429 10.633 1.00 45.62 227 VAL A N 1
ATOM 1746 C CA . VAL A 1 227 ? -17.424 -39.726 10.115 1.00 45.62 227 VAL A CA 1
ATOM 1747 C C . VAL A 1 227 ? -18.603 -40.130 10.996 1.00 45.62 227 VAL A C 1
ATOM 1749 O O . VAL A 1 227 ? -18.884 -41.317 11.158 1.00 45.62 227 VAL A O 1
ATOM 1752 N N . GLY A 1 228 ? -19.258 -39.146 11.602 1.00 41.00 228 GLY A N 1
ATOM 1753 C CA . GLY A 1 228 ? -20.476 -39.312 12.386 1.00 41.00 228 GLY A CA 1
ATOM 1754 C C . GLY A 1 228 ? -21.520 -38.314 11.913 1.00 41.00 228 GLY A C 1
ATOM 1755 O O . GLY A 1 228 ? -21.738 -37.293 12.552 1.00 41.00 228 GLY A O 1
ATOM 1756 N N . SER A 1 229 ? -22.127 -38.596 10.765 1.00 47.69 229 SER A N 1
ATOM 1757 C CA . SER A 1 229 ? -23.291 -37.880 10.249 1.00 47.69 229 SER A CA 1
ATOM 1758 C C . SER A 1 229 ? -24.535 -38.382 10.983 1.00 47.69 229 SER A C 1
ATOM 1760 O O . SER A 1 229 ? -24.940 -39.524 10.784 1.00 47.69 229 SER A O 1
ATOM 1762 N N . SER A 1 230 ? -25.149 -37.548 11.824 1.00 52.59 230 SER A N 1
ATOM 1763 C CA . SER A 1 230 ? -26.483 -37.816 12.371 1.00 52.59 230 SER A CA 1
ATOM 1764 C C . SER A 1 230 ? -27.440 -36.720 11.924 1.00 52.59 230 SER A C 1
ATOM 1766 O O . SER A 1 230 ? -27.471 -35.625 12.476 1.00 52.59 230 SER A O 1
ATOM 1768 N N . LEU A 1 231 ? -28.215 -37.053 10.893 1.00 49.16 231 LEU A N 1
ATOM 1769 C CA . LEU A 1 231 ? -29.426 -36.359 10.476 1.00 49.16 231 LEU A CA 1
ATOM 1770 C C . LEU A 1 231 ? -30.454 -36.401 11.615 1.00 49.16 231 LEU A C 1
ATOM 1772 O O . LEU A 1 231 ? -30.900 -37.480 12.001 1.00 49.16 231 LEU A O 1
ATOM 1776 N N . GLN A 1 232 ? -30.882 -35.240 12.103 1.00 56.38 232 GLN A N 1
ATOM 1777 C CA . GLN A 1 232 ? -32.163 -35.096 12.793 1.00 56.38 232 GLN A CA 1
ATOM 1778 C C . GLN A 1 232 ? -33.061 -34.200 11.940 1.00 56.38 232 GLN A C 1
ATOM 1780 O O . GLN A 1 232 ? -32.768 -33.029 11.713 1.00 56.38 232 GLN A O 1
ATOM 1785 N N . LYS A 1 233 ? -34.141 -34.794 11.426 1.00 62.44 233 LYS A N 1
ATOM 1786 C CA . LYS A 1 233 ? -35.274 -34.080 10.832 1.00 62.44 233 LYS A CA 1
ATOM 1787 C C . LYS A 1 233 ? -36.121 -33.488 11.967 1.00 62.44 233 LYS A C 1
ATOM 1789 O O . LYS A 1 233 ? -36.374 -34.216 12.929 1.00 62.44 233 LYS A O 1
ATOM 1794 N N . PRO A 1 234 ? -36.616 -32.247 11.864 1.00 63.25 234 PRO A N 1
ATOM 1795 C CA . PRO A 1 234 ? -37.661 -31.769 12.756 1.00 63.25 234 PRO A CA 1
ATOM 1796 C C . PRO A 1 234 ? -39.023 -32.360 12.365 1.00 63.25 234 PRO A C 1
ATOM 1798 O O . PRO A 1 234 ? -39.391 -32.424 11.191 1.00 63.25 234 PRO A O 1
ATOM 1801 N N . VAL A 1 235 ? -39.752 -32.802 13.387 1.00 65.12 235 VAL A N 1
ATOM 1802 C CA . VAL A 1 235 ? -41.183 -33.111 13.351 1.00 65.12 235 VAL A CA 1
ATOM 1803 C C . VAL A 1 235 ? -41.930 -31.782 13.247 1.00 65.12 235 VAL A C 1
ATOM 1805 O O . VAL A 1 235 ? -41.771 -30.926 14.113 1.00 65.12 235 VAL A O 1
ATOM 1808 N N . ILE A 1 236 ? -42.712 -31.608 12.184 1.00 57.97 236 ILE A N 1
ATOM 1809 C CA . ILE A 1 236 ? -43.696 -30.528 12.073 1.00 57.97 236 ILE A CA 1
ATOM 1810 C C . ILE A 1 236 ? -44.930 -30.981 12.856 1.00 57.97 236 ILE A C 1
ATOM 1812 O O . ILE A 1 236 ? -45.481 -32.049 12.583 1.00 57.97 236 ILE A O 1
ATOM 1816 N N . LEU A 1 237 ? -45.312 -30.186 13.850 1.00 59.97 237 LEU A N 1
ATOM 1817 C CA . LEU A 1 237 ? -46.616 -30.218 14.496 1.00 59.97 237 LEU A CA 1
ATOM 1818 C C . LEU A 1 237 ? -47.337 -28.931 14.089 1.00 59.97 237 LEU A C 1
ATOM 1820 O O . LEU A 1 237 ? -46.751 -27.856 14.206 1.00 59.97 237 LEU A O 1
ATOM 1824 N N . GLU A 1 238 ? -48.586 -29.133 13.667 1.00 53.25 238 GLU A N 1
ATOM 1825 C CA . GLU A 1 238 ? -49.619 -28.178 13.218 1.00 53.25 238 GLU A CA 1
ATOM 1826 C C . GLU A 1 238 ? -49.582 -27.728 11.751 1.00 53.25 238 GLU A C 1
ATOM 1828 O O . GLU A 1 238 ? -48.630 -27.047 11.312 1.00 53.25 238 GLU A O 1
#

Foldseek 3Di:
DVVVVVVVVLVPDDPVVVVVVLVVVCVDVVSVVLVVVVVVQLVVPFPDDPDPPDPDPGAPWAQFPFQRHIDRPPPQPPPQAAAGALFDKAAPPVDPPCVVPDCVPNNDCPDPVNCVVPQQRTAGPRPRHGRPDTHPDTGTGDRDPVPHSHHVPPPPDPPPPPPDDDDDDDDDDDDDDDDDDDDDDDDDDDDDDDDDDDDDDDDDDDDDDDDDDDDDDDDDDDDDDDDDDDDDDDDDDD